Protein AF-A0A1W9LPD5-F1 (afdb_monomer)

Foldseek 3Di:
DPPFDDKDKFWWKKKKKKAWPPVVVVCVVDDVVVVVVVLVVLVVVLCVLQVVLQKAWQDADPRMTMIMHCPPPGDLCGLVSVVSSLLVSLVVLVVCCVVDPDRIWMFMFMEIGMWIWGWDDDPDTGIHIDDPRNVRRVQQRVPGDTSWHKYFPRSCVSCVVPFDWDWPAWDQGVPPGTTTMIITDDPPPPDDDDPVVVVVVVCVVVVVVVVVVVVVVVVVVVVD

Structure (mmCIF, N/CA/C/O backbone):
data_AF-A0A1W9LPD5-F1
#
_entry.id   AF-A0A1W9LPD5-F1
#
loop_
_atom_site.group_PDB
_atom_site.id
_atom_site.type_symbol
_atom_site.label_atom_id
_atom_site.label_alt_id
_atom_site.label_comp_id
_atom_site.label_asym_id
_atom_site.label_entity_id
_atom_site.label_seq_id
_atom_site.pdbx_PDB_ins_code
_atom_site.Cartn_x
_atom_site.Cartn_y
_atom_site.Cartn_z
_atom_site.occupancy
_atom_site.B_iso_or_equiv
_atom_site.auth_seq_id
_atom_site.auth_comp_id
_atom_site.auth_asym_id
_atom_site.auth_atom_id
_atom_site.pdbx_PDB_model_num
ATOM 1 N N . GLU A 1 1 ? 26.681 -13.787 22.468 1.00 40.25 1 GLU A N 1
ATOM 2 C CA . GLU A 1 1 ? 25.280 -13.335 22.579 1.00 40.25 1 GLU A CA 1
ATOM 3 C C . GLU A 1 1 ? 24.497 -13.962 21.437 1.00 40.25 1 GLU A C 1
ATOM 5 O O . GLU A 1 1 ? 24.872 -13.796 20.283 1.00 40.25 1 GLU A O 1
ATOM 10 N N . ASN A 1 2 ? 23.526 -14.819 21.748 1.00 44.94 2 ASN A N 1
ATOM 11 C CA . ASN A 1 2 ? 22.793 -15.579 20.736 1.00 44.94 2 ASN A CA 1
ATOM 12 C C . ASN A 1 2 ? 21.715 -14.672 20.133 1.00 44.94 2 ASN A C 1
ATOM 14 O O . ASN A 1 2 ? 20.699 -14.440 20.778 1.00 44.94 2 ASN A O 1
ATOM 18 N N . GLY A 1 3 ? 21.953 -14.157 18.923 1.00 48.53 3 GLY A N 1
ATOM 19 C CA . GLY A 1 3 ? 21.055 -13.271 18.172 1.00 48.53 3 GLY A CA 1
ATOM 20 C C . GLY A 1 3 ? 19.752 -13.939 17.722 1.00 48.53 3 GLY A C 1
ATOM 21 O O . GLY A 1 3 ? 19.510 -14.094 16.529 1.00 48.53 3 GLY A O 1
ATOM 22 N N . LYS A 1 4 ? 18.919 -14.359 18.675 1.00 53.72 4 LYS A N 1
ATOM 23 C CA . LYS A 1 4 ? 17.526 -14.735 18.441 1.00 53.72 4 LYS A CA 1
ATOM 24 C C . LYS A 1 4 ? 16.658 -13.536 18.804 1.00 53.72 4 LYS A C 1
ATOM 26 O O . LYS A 1 4 ? 16.418 -13.295 19.981 1.00 53.72 4 LYS A O 1
ATOM 31 N N . ALA A 1 5 ? 16.218 -12.785 17.801 1.00 67.12 5 ALA A N 1
ATOM 32 C CA . ALA A 1 5 ? 15.069 -11.908 17.978 1.00 67.12 5 ALA A CA 1
ATOM 33 C C . ALA A 1 5 ? 13.824 -12.804 18.026 1.00 67.12 5 ALA A C 1
ATOM 35 O O . ALA A 1 5 ? 13.576 -13.556 17.078 1.00 67.12 5 ALA A O 1
ATOM 36 N N . GLU A 1 6 ? 13.101 -12.802 19.145 1.00 79.12 6 GLU A N 1
ATOM 37 C CA . GLU A 1 6 ? 11.829 -13.520 19.227 1.00 79.12 6 GLU A CA 1
ATOM 38 C C . GLU A 1 6 ? 10.765 -12.801 18.384 1.00 79.12 6 GLU A C 1
ATOM 40 O O . GLU A 1 6 ? 10.804 -11.574 18.280 1.00 79.12 6 GLU A O 1
ATOM 45 N N . PRO A 1 7 ? 9.833 -13.535 17.751 1.00 87.06 7 PRO A N 1
ATOM 46 C CA . PRO A 1 7 ? 8.718 -12.912 17.053 1.00 87.06 7 PRO A CA 1
ATOM 47 C C . PRO A 1 7 ? 7.849 -12.097 18.017 1.00 87.06 7 PRO A C 1
ATOM 49 O O . PRO A 1 7 ? 7.480 -12.586 19.084 1.00 87.06 7 PRO A O 1
ATOM 52 N N . GLU A 1 8 ? 7.471 -10.890 17.611 1.00 93.00 8 GLU A N 1
ATOM 53 C CA . GLU A 1 8 ? 6.629 -9.978 18.384 1.00 93.00 8 GLU A CA 1
ATOM 54 C C . GLU A 1 8 ? 5.266 -9.800 17.701 1.00 93.00 8 GLU A C 1
ATOM 56 O O . GLU A 1 8 ? 5.173 -9.749 16.473 1.00 93.00 8 GLU A O 1
ATOM 61 N N . SER A 1 9 ? 4.192 -9.744 18.492 1.00 94.44 9 SER A N 1
ATOM 62 C CA . SER A 1 9 ? 2.821 -9.564 17.999 1.00 94.44 9 SER A CA 1
ATOM 63 C C . SER A 1 9 ? 2.384 -8.112 18.155 1.00 94.44 9 SER A C 1
ATOM 65 O O . SER A 1 9 ? 2.469 -7.558 19.247 1.00 94.44 9 SER A O 1
ATOM 67 N N . TYR A 1 10 ? 1.836 -7.534 17.088 1.00 96.44 10 TYR A N 1
ATOM 68 C CA . TYR A 1 10 ? 1.326 -6.166 17.055 1.00 96.44 10 TYR A CA 1
ATOM 69 C C . TYR A 1 10 ? -0.153 -6.190 16.663 1.00 96.44 10 TYR A C 1
ATOM 71 O O . TYR A 1 10 ? -0.502 -6.615 15.562 1.00 96.44 10 TYR A O 1
ATOM 79 N N . GLU A 1 11 ? -1.039 -5.754 17.561 1.00 95.12 11 GLU A N 1
ATOM 80 C CA . GLU A 1 11 ? -2.497 -5.879 17.377 1.00 95.12 11 GLU A CA 1
ATOM 81 C C . GLU A 1 11 ? -3.086 -4.855 16.398 1.00 95.12 11 GLU A C 1
ATOM 83 O O . GLU A 1 11 ? -3.987 -5.180 15.623 1.00 95.12 11 GLU A O 1
ATOM 88 N N . ASN A 1 12 ? -2.567 -3.627 16.414 1.00 96.44 12 ASN A N 1
ATOM 89 C CA . ASN A 1 12 ? -3.131 -2.485 15.695 1.00 96.44 12 ASN A CA 1
ATOM 90 C C . ASN A 1 12 ? -2.156 -1.992 14.626 1.00 96.44 12 ASN A C 1
ATOM 92 O O . ASN A 1 12 ? -1.469 -0.987 14.805 1.00 96.44 12 ASN A O 1
ATOM 96 N N . VAL A 1 13 ? -2.090 -2.730 13.518 1.00 98.31 13 VAL A N 1
ATOM 97 C CA . VAL A 1 13 ? -1.239 -2.397 12.373 1.00 98.31 13 VAL A CA 1
ATOM 98 C C . VAL A 1 13 ? -2.098 -2.191 11.138 1.00 98.31 13 VAL A C 1
ATOM 100 O O . VAL A 1 13 ? -3.095 -2.881 10.921 1.00 98.31 13 VAL A O 1
ATOM 103 N N . THR A 1 14 ? -1.726 -1.223 10.304 1.00 98.75 14 THR A N 1
ATOM 104 C CA . THR A 1 14 ? -2.260 -1.109 8.941 1.00 98.75 14 THR A CA 1
ATOM 105 C C . THR A 1 14 ? -1.193 -1.454 7.933 1.00 98.75 14 THR A C 1
ATOM 107 O O . THR A 1 14 ? -0.077 -0.951 7.997 1.00 98.75 14 THR A O 1
ATOM 110 N N . VAL A 1 15 ? -1.565 -2.330 7.010 1.00 98.56 15 VAL A N 1
ATOM 111 C CA . VAL A 1 15 ? -0.698 -2.891 5.987 1.00 98.56 15 VAL A CA 1
ATOM 112 C C . VAL A 1 15 ? -1.122 -2.325 4.645 1.00 98.56 15 VAL A C 1
ATOM 114 O O . VAL A 1 15 ? -2.287 -2.436 4.258 1.00 98.56 15 VAL A O 1
ATOM 117 N N . PHE A 1 16 ? -0.159 -1.755 3.935 1.00 98.31 16 PHE A N 1
ATOM 118 C CA . PHE A 1 16 ? -0.278 -1.304 2.559 1.00 98.31 16 PHE A CA 1
ATOM 119 C C . PHE A 1 16 ? 0.450 -2.286 1.652 1.00 98.31 16 PHE A C 1
ATOM 121 O O . PHE A 1 16 ? 1.613 -2.624 1.874 1.00 98.31 16 PHE A O 1
ATOM 128 N N . PHE A 1 17 ? -0.240 -2.720 0.607 1.00 97.19 17 PHE A N 1
ATOM 129 C CA . PHE A 1 17 ? 0.317 -3.555 -0.440 1.00 97.19 17 PHE A CA 1
ATOM 130 C C . PHE A 1 17 ? 0.045 -2.890 -1.785 1.00 97.19 17 PHE A C 1
ATOM 132 O O . PHE A 1 17 ? -1.082 -2.469 -2.056 1.00 97.19 17 PHE A O 1
ATOM 139 N N . SER A 1 18 ? 1.059 -2.807 -2.637 1.00 96.38 18 SER A N 1
ATOM 140 C CA . SER A 1 18 ? 0.883 -2.339 -4.009 1.00 96.38 18 SER A CA 1
ATOM 141 C C . SER A 1 18 ? 1.647 -3.191 -5.004 1.00 96.38 18 SER A C 1
ATOM 143 O O . SER A 1 18 ? 2.599 -3.868 -4.624 1.00 96.38 18 SER A O 1
ATOM 145 N N . ASP A 1 19 ? 1.197 -3.145 -6.253 1.00 94.88 19 ASP A N 1
ATOM 146 C CA . ASP A 1 19 ? 1.751 -3.870 -7.395 1.00 94.88 19 ASP A CA 1
ATOM 147 C C . ASP A 1 19 ? 1.679 -2.989 -8.647 1.00 94.88 19 ASP A C 1
ATOM 149 O O . ASP A 1 19 ? 0.721 -2.215 -8.816 1.00 94.88 19 ASP A O 1
ATOM 153 N N . ILE A 1 20 ? 2.676 -3.108 -9.528 1.00 93.94 20 ILE A N 1
ATOM 154 C CA . ILE A 1 20 ? 2.722 -2.348 -10.775 1.00 93.94 20 ILE A CA 1
ATOM 155 C C . ILE A 1 20 ? 1.877 -3.059 -11.834 1.00 93.94 20 ILE A C 1
ATOM 157 O O . ILE A 1 20 ? 2.067 -4.218 -12.200 1.00 93.94 20 ILE A O 1
ATOM 161 N N . VAL A 1 21 ? 0.939 -2.320 -12.418 1.00 92.38 21 VAL A N 1
ATOM 162 C CA . VAL A 1 21 ? 0.057 -2.856 -13.453 1.00 92.38 21 VAL A CA 1
ATOM 163 C C . VAL A 1 21 ? 0.866 -3.221 -14.697 1.00 92.38 21 VAL A C 1
ATOM 165 O O . VAL A 1 21 ? 1.599 -2.408 -15.249 1.00 92.38 21 VAL A O 1
ATOM 168 N N . SER A 1 22 ? 0.664 -4.443 -15.195 1.00 87.31 22 SER A N 1
ATOM 169 C CA . SER A 1 22 ? 1.306 -4.949 -16.417 1.00 87.31 22 SER A CA 1
ATOM 170 C C . SER A 1 22 ? 2.841 -4.934 -16.379 1.00 87.31 22 SER A C 1
ATOM 172 O O . SER A 1 22 ? 3.473 -4.862 -17.438 1.00 87.31 22 SER A O 1
ATOM 174 N N . PHE A 1 23 ? 3.450 -5.060 -15.195 1.00 87.62 23 PHE A N 1
ATOM 175 C CA . PHE A 1 23 ? 4.904 -5.036 -15.041 1.00 87.62 23 PHE A CA 1
ATOM 176 C C . PHE A 1 23 ? 5.628 -6.027 -15.956 1.00 87.62 23 PHE A C 1
ATOM 178 O O . PHE A 1 23 ? 6.568 -5.636 -16.638 1.00 87.62 23 PHE A O 1
ATOM 185 N N . THR A 1 24 ? 5.144 -7.270 -16.080 1.00 85.44 24 THR A N 1
ATOM 186 C CA . THR A 1 24 ? 5.739 -8.285 -16.975 1.00 85.44 24 THR A CA 1
ATOM 187 C C . THR A 1 24 ? 5.829 -7.823 -18.430 1.00 85.44 24 THR A C 1
ATOM 189 O O . THR A 1 24 ? 6.789 -8.133 -19.133 1.00 85.44 24 THR A O 1
ATOM 192 N N . LYS A 1 25 ? 4.828 -7.076 -18.909 1.00 86.19 25 LYS A N 1
ATOM 193 C CA . LYS A 1 25 ? 4.855 -6.519 -20.263 1.00 86.19 25 LYS A CA 1
ATOM 194 C C . LYS A 1 25 ? 5.912 -5.420 -20.352 1.00 86.19 25 LYS A C 1
ATOM 196 O O . LYS A 1 25 ? 6.766 -5.460 -21.230 1.00 86.19 25 LYS A O 1
ATOM 201 N N . MET A 1 26 ? 5.901 -4.489 -19.400 1.00 85.88 26 MET A N 1
ATOM 202 C CA . MET A 1 26 ? 6.864 -3.387 -19.359 1.00 85.88 26 MET A CA 1
ATOM 203 C C . MET A 1 26 ? 8.310 -3.869 -19.222 1.00 85.88 26 MET A C 1
ATOM 205 O O . MET A 1 26 ? 9.200 -3.311 -19.857 1.00 85.88 26 MET A O 1
ATOM 209 N N . SER A 1 27 ? 8.551 -4.928 -18.448 1.00 86.38 27 SER A N 1
ATOM 210 C CA . SER A 1 27 ? 9.882 -5.503 -18.266 1.00 86.38 27 SER A CA 1
ATOM 211 C C . SER A 1 27 ? 10.430 -6.170 -19.526 1.00 86.38 27 SER A C 1
ATOM 213 O O . SER A 1 27 ? 11.644 -6.268 -19.670 1.00 86.38 27 SER A O 1
ATOM 215 N N . ASN A 1 28 ? 9.554 -6.623 -20.429 1.00 88.38 28 ASN A N 1
ATOM 216 C CA . ASN A 1 28 ? 9.952 -7.171 -21.727 1.00 88.38 28 ASN A CA 1
ATOM 217 C C . ASN A 1 28 ? 10.226 -6.066 -22.758 1.00 88.38 28 ASN A C 1
ATOM 219 O O . ASN A 1 28 ? 11.097 -6.229 -23.612 1.00 88.38 28 ASN A O 1
ATOM 223 N N . ASP A 1 29 ? 9.493 -4.952 -22.676 1.00 88.88 29 ASP A N 1
ATOM 224 C CA . ASP A 1 29 ? 9.592 -3.843 -23.631 1.00 88.88 29 ASP A CA 1
ATOM 225 C C . ASP A 1 29 ? 10.753 -2.880 -23.307 1.00 88.88 29 ASP A C 1
ATOM 227 O O . ASP A 1 29 ? 11.313 -2.240 -24.203 1.00 88.88 29 ASP A O 1
ATOM 231 N N . LEU A 1 30 ? 11.123 -2.751 -22.028 1.00 89.31 30 LEU A N 1
ATOM 232 C CA . LEU A 1 30 ? 12.173 -1.844 -21.564 1.00 89.31 30 LEU A CA 1
ATOM 233 C C . LEU A 1 30 ? 13.544 -2.524 -21.503 1.00 89.31 30 LEU A C 1
ATOM 235 O O . LEU A 1 30 ? 13.689 -3.665 -21.076 1.00 89.31 30 LEU A O 1
ATOM 239 N N . GLU A 1 31 ? 14.596 -1.774 -21.849 1.00 93.06 31 GLU A N 1
ATOM 240 C CA . GLU A 1 31 ? 15.968 -2.225 -21.609 1.00 93.06 31 GLU A CA 1
ATOM 241 C C . GLU A 1 31 ? 16.179 -2.434 -20.094 1.00 93.06 31 GLU A C 1
ATOM 243 O O . GLU A 1 31 ? 15.846 -1.528 -19.322 1.00 93.06 31 GLU A O 1
ATOM 248 N N . PRO A 1 32 ? 16.774 -3.557 -19.637 1.00 92.00 32 PRO A N 1
ATOM 249 C CA . PRO A 1 32 ? 16.884 -3.874 -18.208 1.00 92.00 32 PRO A CA 1
ATOM 250 C C . PRO A 1 32 ? 17.501 -2.756 -17.360 1.00 92.00 32 PRO A C 1
ATOM 252 O O . PRO A 1 32 ? 17.056 -2.488 -16.247 1.00 92.00 32 PRO A O 1
ATOM 255 N N . LYS A 1 33 ? 18.493 -2.040 -17.906 1.00 92.56 33 LYS A N 1
ATOM 256 C CA . LYS A 1 33 ? 19.124 -0.898 -17.232 1.00 92.56 33 LYS A CA 1
ATOM 257 C C . LYS A 1 33 ? 18.155 0.272 -17.023 1.00 92.56 33 LYS A C 1
ATOM 259 O O . LYS A 1 33 ? 18.230 0.946 -15.999 1.00 92.56 33 LYS A O 1
ATOM 264 N N . ILE A 1 34 ? 17.264 0.518 -17.984 1.00 91.31 34 ILE A N 1
ATOM 265 C CA . ILE A 1 34 ? 16.228 1.552 -17.879 1.00 91.31 34 ILE A CA 1
ATOM 266 C C . ILE A 1 34 ? 15.188 1.116 -16.849 1.00 91.31 34 ILE A C 1
ATOM 268 O O . ILE A 1 34 ? 14.880 1.897 -15.958 1.00 91.31 34 ILE A O 1
ATOM 272 N N . LEU A 1 35 ? 14.721 -0.135 -16.915 1.00 90.94 35 LEU A N 1
ATOM 273 C CA . LEU A 1 35 ? 13.748 -0.685 -15.967 1.00 90.94 35 LEU A CA 1
ATOM 274 C C . LEU A 1 35 ? 14.216 -0.550 -14.512 1.00 90.94 35 LEU A C 1
ATOM 276 O O . LEU A 1 35 ? 13.487 -0.028 -13.675 1.00 90.94 35 LEU A O 1
ATOM 280 N N . ILE A 1 36 ? 15.449 -0.976 -14.220 1.00 90.81 36 ILE A N 1
ATOM 281 C CA . ILE A 1 36 ? 1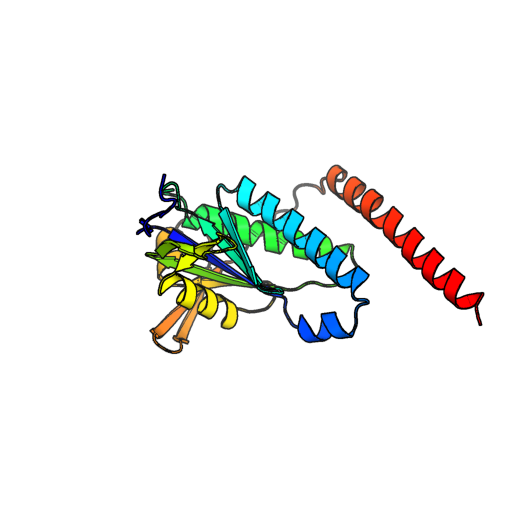6.018 -0.902 -12.867 1.00 90.81 36 ILE A CA 1
ATOM 282 C C . ILE A 1 36 ? 16.110 0.551 -12.391 1.00 90.81 36 ILE A C 1
ATOM 284 O O . ILE A 1 36 ? 15.804 0.837 -11.237 1.00 90.81 36 ILE A O 1
ATOM 288 N N . ARG A 1 37 ? 16.500 1.481 -13.273 1.00 91.44 37 ARG A N 1
ATOM 289 C CA . ARG A 1 37 ? 16.570 2.907 -12.932 1.00 91.44 37 ARG A CA 1
ATOM 290 C C . ARG A 1 37 ? 15.190 3.481 -12.606 1.00 91.44 37 ARG A C 1
ATOM 292 O O . ARG A 1 37 ? 15.069 4.192 -11.617 1.00 91.44 37 ARG A O 1
ATOM 299 N N . GLU A 1 38 ? 14.177 3.159 -13.409 1.00 92.12 38 GLU A N 1
ATOM 300 C CA . GLU A 1 38 ? 12.796 3.604 -13.185 1.00 92.12 38 GLU A CA 1
ATOM 301 C C . GLU A 1 38 ? 12.245 3.072 -11.857 1.00 92.12 38 GLU A C 1
ATOM 303 O O . GLU A 1 38 ? 11.707 3.842 -11.068 1.00 92.12 38 GLU A O 1
ATOM 308 N N . LEU A 1 39 ? 12.433 1.778 -11.576 1.00 91.56 39 LEU A N 1
ATOM 309 C CA . LEU A 1 39 ? 12.019 1.179 -10.304 1.00 91.56 39 LEU A CA 1
ATOM 310 C C . LEU A 1 39 ? 12.723 1.833 -9.115 1.00 91.56 39 LEU A C 1
ATOM 312 O O . LEU A 1 39 ? 12.085 2.130 -8.109 1.00 91.56 39 LEU A O 1
ATOM 316 N N . ASN A 1 40 ? 14.027 2.090 -9.237 1.00 91.62 40 ASN A N 1
ATOM 317 C CA . ASN A 1 40 ? 14.786 2.743 -8.180 1.00 91.62 40 ASN A CA 1
ATOM 318 C C . ASN A 1 40 ? 14.276 4.165 -7.911 1.00 91.62 40 ASN A C 1
ATOM 320 O O . ASN A 1 40 ? 14.144 4.550 -6.755 1.00 91.62 40 ASN A O 1
ATOM 324 N N . GLU A 1 41 ? 13.959 4.934 -8.954 1.00 92.69 41 GLU A N 1
ATOM 325 C CA . GLU A 1 41 ? 13.376 6.276 -8.823 1.00 92.69 41 GLU A CA 1
ATOM 326 C C . GLU A 1 41 ? 12.010 6.233 -8.124 1.00 92.69 41 GLU A C 1
ATOM 328 O O . GLU A 1 41 ? 11.797 6.957 -7.150 1.00 92.69 41 GLU A O 1
ATOM 333 N N . LEU A 1 42 ? 11.115 5.343 -8.573 1.00 94.12 42 LEU A N 1
ATOM 334 C CA . LEU A 1 42 ? 9.790 5.174 -7.975 1.00 94.12 42 LEU A CA 1
ATOM 335 C C . LEU A 1 42 ? 9.886 4.801 -6.495 1.00 94.12 42 LEU A C 1
ATOM 337 O O . LEU A 1 42 ? 9.310 5.482 -5.650 1.00 94.12 42 LEU A O 1
ATOM 341 N N . PHE A 1 43 ? 10.636 3.746 -6.173 1.00 94.62 43 PHE A N 1
ATOM 342 C CA . PHE A 1 43 ? 10.737 3.257 -4.802 1.00 94.62 43 PHE A CA 1
ATOM 343 C C . PHE A 1 43 ? 11.492 4.222 -3.894 1.00 94.62 43 PHE A C 1
ATOM 345 O O . PHE A 1 43 ? 11.110 4.349 -2.739 1.00 94.62 43 PHE A O 1
ATOM 352 N N . THR A 1 44 ? 12.462 4.985 -4.410 1.00 95.44 44 THR A N 1
ATOM 353 C CA . THR A 1 44 ? 13.075 6.082 -3.640 1.00 95.44 44 THR A CA 1
ATOM 354 C C . THR A 1 44 ? 12.023 7.119 -3.249 1.00 95.44 44 THR A C 1
ATOM 356 O O . THR A 1 44 ? 11.980 7.552 -2.099 1.00 95.44 44 THR A O 1
ATOM 359 N N . LYS A 1 45 ? 11.138 7.509 -4.178 1.00 97.00 45 LYS A N 1
ATOM 360 C CA . LYS A 1 45 ? 10.081 8.475 -3.857 1.00 97.00 45 LYS A CA 1
ATOM 361 C C . LYS A 1 45 ? 9.029 7.889 -2.917 1.00 97.00 45 LYS A C 1
ATOM 363 O O . LYS A 1 45 ? 8.526 8.609 -2.059 1.00 97.00 45 LYS A O 1
ATOM 368 N N . PHE A 1 46 ? 8.706 6.604 -3.049 1.00 97.38 46 PHE A N 1
ATOM 369 C CA . PHE A 1 46 ? 7.780 5.938 -2.132 1.00 97.38 46 PHE A CA 1
ATOM 370 C C . PHE A 1 46 ? 8.364 5.870 -0.726 1.00 97.38 46 PHE A C 1
ATOM 372 O O . PHE A 1 46 ? 7.677 6.270 0.204 1.00 97.38 46 PHE A O 1
ATOM 379 N N . ASP A 1 47 ? 9.634 5.482 -0.577 1.00 96.94 47 ASP A N 1
ATOM 380 C CA . ASP A 1 47 ? 10.327 5.449 0.715 1.00 96.94 47 ASP A CA 1
ATOM 381 C C . ASP A 1 47 ? 10.236 6.808 1.427 1.00 96.94 47 ASP A C 1
ATOM 383 O O . ASP A 1 47 ? 9.842 6.863 2.589 1.00 96.94 47 ASP A O 1
ATOM 387 N N . GLN A 1 48 ? 10.480 7.910 0.705 1.00 98.00 48 GLN A N 1
ATOM 388 C CA . GLN A 1 48 ? 10.341 9.271 1.244 1.00 98.00 48 GLN A CA 1
ATOM 389 C C . GLN A 1 48 ? 8.915 9.581 1.727 1.00 98.00 48 GLN A C 1
ATOM 391 O O . GLN A 1 48 ? 8.737 10.202 2.773 1.00 98.00 48 GLN A O 1
ATOM 396 N N . ILE A 1 49 ? 7.890 9.177 0.967 1.00 98.38 49 ILE A N 1
ATOM 397 C CA . ILE A 1 49 ? 6.480 9.399 1.327 1.00 98.38 49 ILE A CA 1
ATOM 398 C C . ILE A 1 49 ? 6.091 8.567 2.557 1.00 98.38 49 ILE A C 1
ATOM 400 O O . ILE A 1 49 ? 5.411 9.078 3.448 1.00 98.38 49 ILE A O 1
ATOM 404 N N . ILE A 1 50 ? 6.522 7.303 2.600 1.00 97.50 50 ILE A N 1
ATOM 405 C CA . ILE A 1 50 ? 6.272 6.369 3.703 1.00 97.50 50 ILE A CA 1
ATOM 406 C C . ILE A 1 50 ? 6.900 6.901 4.995 1.00 97.50 50 ILE A C 1
ATOM 408 O O . ILE A 1 50 ? 6.208 7.024 6.005 1.00 97.50 50 ILE A O 1
ATOM 412 N N . GLU A 1 51 ? 8.173 7.294 4.947 1.00 96.69 51 GLU A N 1
ATOM 413 C CA . GLU A 1 51 ? 8.896 7.824 6.106 1.00 96.69 51 GLU A CA 1
ATOM 414 C C . GLU A 1 51 ? 8.285 9.142 6.605 1.00 96.69 51 GLU A C 1
ATOM 416 O O . GLU A 1 51 ? 8.024 9.295 7.800 1.00 96.69 51 GLU A O 1
ATOM 421 N N . LYS A 1 52 ? 7.954 10.064 5.687 1.00 97.75 52 LYS A N 1
ATOM 422 C CA . LYS A 1 52 ? 7.273 11.332 6.003 1.00 97.75 52 LYS A CA 1
ATOM 423 C C . LYS A 1 52 ? 5.966 11.122 6.772 1.00 97.75 52 LYS A C 1
ATOM 425 O O . LYS A 1 52 ? 5.622 11.938 7.621 1.00 97.75 52 LYS A O 1
ATOM 430 N N . ASN A 1 53 ? 5.239 10.048 6.475 1.00 97.31 53 ASN A N 1
ATOM 431 C CA . ASN A 1 53 ? 3.968 9.711 7.114 1.00 97.31 53 ASN A CA 1
ATOM 432 C C . ASN A 1 53 ? 4.134 8.74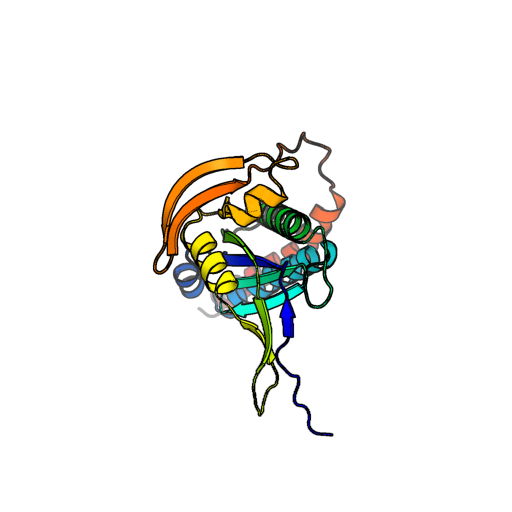4 8.300 1.00 97.31 53 ASN A C 1
ATOM 434 O O . ASN A 1 53 ? 3.167 8.100 8.697 1.00 97.31 53 ASN A O 1
ATOM 438 N N . HIS A 1 54 ? 5.334 8.614 8.878 1.00 96.69 54 HIS A N 1
ATOM 439 C CA . HIS A 1 54 ? 5.598 7.743 10.034 1.00 96.69 54 HIS A CA 1
ATOM 440 C C . HIS A 1 54 ? 5.210 6.272 9.794 1.00 96.69 54 HIS A C 1
ATOM 442 O O . HIS A 1 54 ? 4.720 5.582 10.693 1.00 96.69 54 HIS A O 1
ATOM 448 N N . CYS A 1 55 ? 5.368 5.812 8.555 1.00 97.19 55 CYS A N 1
ATOM 449 C CA . CYS A 1 55 ? 5.188 4.424 8.155 1.00 97.19 55 CYS A CA 1
ATOM 450 C C . CYS A 1 55 ? 6.563 3.781 7.922 1.00 97.19 55 CYS A C 1
ATOM 452 O O . CYS A 1 55 ? 7.564 4.470 7.734 1.00 97.19 55 CYS A O 1
ATOM 454 N N . GLU A 1 56 ? 6.607 2.455 7.883 1.00 95.25 56 GLU A N 1
ATOM 455 C CA . GLU A 1 56 ? 7.830 1.693 7.654 1.00 95.25 56 GLU A CA 1
ATOM 456 C C . GLU A 1 56 ? 7.694 0.817 6.409 1.00 95.25 56 GLU A C 1
ATOM 458 O O . GLU A 1 56 ? 6.736 0.051 6.254 1.00 95.25 56 GLU A O 1
ATOM 463 N N . ARG A 1 57 ? 8.677 0.894 5.508 1.00 95.38 57 ARG A N 1
ATOM 464 C CA . ARG A 1 57 ? 8.798 -0.078 4.420 1.00 95.38 57 ARG A CA 1
ATOM 465 C C . ARG A 1 57 ? 9.358 -1.384 4.972 1.00 95.38 57 ARG A C 1
ATOM 467 O O . ARG A 1 57 ? 10.494 -1.414 5.428 1.00 95.38 57 ARG A O 1
ATOM 474 N N . ILE A 1 58 ? 8.631 -2.480 4.762 1.00 94.62 58 ILE A N 1
ATOM 475 C CA . ILE A 1 58 ? 9.124 -3.822 5.091 1.00 94.62 58 ILE A CA 1
ATOM 476 C C . ILE A 1 58 ? 10.022 -4.353 3.976 1.00 94.62 58 ILE A C 1
ATOM 478 O O . ILE A 1 58 ? 11.181 -4.696 4.199 1.00 94.62 58 ILE A O 1
ATOM 482 N N . LYS A 1 59 ? 9.483 -4.464 2.758 1.00 92.50 59 LYS A N 1
ATOM 483 C CA . LYS A 1 59 ? 10.201 -5.068 1.630 1.00 92.50 59 LYS A CA 1
ATOM 484 C C . LYS A 1 59 ? 9.573 -4.721 0.293 1.00 92.50 59 LYS A C 1
ATOM 486 O O . LYS A 1 59 ? 8.402 -4.354 0.202 1.00 92.50 59 LYS A O 1
ATOM 491 N N . THR A 1 60 ? 10.359 -4.935 -0.750 1.00 88.75 60 THR A N 1
ATOM 492 C CA . THR A 1 60 ? 9.878 -5.058 -2.124 1.00 88.75 60 THR A CA 1
ATOM 493 C C . THR A 1 60 ? 9.876 -6.530 -2.532 1.00 88.75 60 THR A C 1
ATOM 495 O O . THR A 1 60 ? 10.717 -7.317 -2.087 1.00 88.75 60 THR A O 1
ATOM 498 N N . ILE A 1 61 ? 8.907 -6.930 -3.355 1.00 81.56 61 ILE A N 1
ATOM 499 C CA . ILE A 1 61 ? 8.818 -8.287 -3.911 1.00 81.56 61 ILE A CA 1
ATOM 500 C C . ILE A 1 61 ? 8.664 -8.144 -5.422 1.00 81.56 61 ILE A C 1
ATOM 502 O O . ILE A 1 61 ? 7.555 -8.051 -5.934 1.00 81.56 61 ILE A O 1
ATOM 506 N N . GLY A 1 62 ? 9.792 -8.089 -6.132 1.00 84.50 62 GLY A N 1
ATOM 507 C CA . GLY A 1 62 ? 9.783 -7.720 -7.546 1.00 84.50 62 GLY A CA 1
ATOM 508 C C . GLY A 1 62 ? 9.314 -6.275 -7.709 1.00 84.50 62 GLY A C 1
ATOM 509 O O . GLY A 1 62 ? 9.991 -5.354 -7.257 1.00 84.50 62 GLY A O 1
ATOM 510 N N . ASP A 1 63 ? 8.160 -6.100 -8.338 1.00 83.81 63 ASP A N 1
ATOM 511 C CA . ASP A 1 63 ? 7.472 -4.829 -8.554 1.00 83.81 63 ASP A CA 1
ATOM 512 C C . ASP A 1 63 ? 6.443 -4.482 -7.471 1.00 83.81 63 ASP A C 1
ATOM 514 O O . ASP A 1 63 ? 5.929 -3.364 -7.448 1.00 83.81 63 ASP A O 1
ATOM 518 N N . ALA A 1 64 ? 6.189 -5.400 -6.536 1.00 91.50 64 ALA A N 1
ATOM 519 C CA . ALA A 1 64 ? 5.331 -5.128 -5.399 1.00 91.50 64 ALA A CA 1
ATOM 520 C C . ALA A 1 64 ? 6.062 -4.368 -4.284 1.00 91.50 64 ALA A C 1
ATOM 522 O O . ALA A 1 64 ? 7.239 -4.619 -3.994 1.00 91.50 64 ALA A O 1
ATOM 523 N N . TYR A 1 65 ? 5.328 -3.491 -3.601 1.00 95.44 65 TYR A N 1
ATOM 524 C CA . TYR A 1 65 ? 5.822 -2.672 -2.493 1.00 95.44 65 TYR A CA 1
ATOM 525 C C . TYR A 1 65 ? 4.943 -2.868 -1.251 1.00 95.44 65 TYR A C 1
ATOM 527 O O . TYR A 1 65 ? 3.725 -2.667 -1.312 1.00 95.44 65 TYR A O 1
ATOM 535 N N . LEU A 1 66 ? 5.568 -3.273 -0.138 1.00 96.88 66 LEU A N 1
ATOM 536 C CA . LEU A 1 66 ? 4.922 -3.566 1.144 1.00 96.88 66 LEU A CA 1
ATOM 537 C C . LEU A 1 66 ? 5.433 -2.621 2.237 1.00 96.88 66 LEU A C 1
ATOM 539 O O . LEU A 1 66 ? 6.625 -2.621 2.567 1.00 96.88 66 LEU A O 1
ATOM 543 N N . CYS A 1 67 ? 4.511 -1.886 2.852 1.00 97.12 67 CYS A N 1
ATOM 544 C CA . CYS A 1 67 ? 4.782 -1.064 4.026 1.00 97.12 67 CYS A CA 1
ATOM 545 C C . CYS A 1 67 ? 3.679 -1.200 5.080 1.00 97.12 67 CYS A C 1
ATOM 547 O O . CYS A 1 67 ? 2.579 -1.698 4.814 1.00 97.12 67 CYS A O 1
ATOM 549 N N . VAL A 1 68 ? 4.007 -0.799 6.303 1.00 98.06 68 VAL A N 1
ATOM 550 C CA . VAL A 1 68 ? 3.144 -0.910 7.478 1.00 98.06 68 VAL A CA 1
ATOM 551 C C . VAL A 1 68 ? 3.207 0.361 8.319 1.00 98.06 68 VAL A C 1
ATOM 553 O O . VAL A 1 68 ? 4.136 1.154 8.203 1.00 98.06 68 VAL A O 1
ATOM 556 N N . CYS A 1 69 ? 2.219 0.558 9.183 1.00 98.31 69 CYS A N 1
ATOM 557 C CA . CYS A 1 69 ? 2.271 1.542 10.262 1.00 98.31 69 CYS A CA 1
ATOM 558 C C . CYS A 1 69 ? 1.611 0.959 11.513 1.00 98.31 69 CYS A C 1
ATOM 560 O O . CYS A 1 69 ? 0.695 0.139 11.398 1.00 98.31 69 CYS A O 1
ATOM 562 N N . GLY A 1 70 ? 2.058 1.398 12.690 1.00 97.06 70 GLY A N 1
ATOM 563 C CA . GLY A 1 70 ? 1.660 0.841 13.987 1.00 97.06 70 GLY A CA 1
ATOM 564 C C . GLY A 1 70 ? 2.611 -0.232 14.523 1.00 97.06 70 GLY A C 1
ATOM 565 O O . GLY A 1 70 ? 2.260 -0.921 15.479 1.00 97.06 70 GLY A O 1
ATOM 566 N N . MET A 1 71 ? 3.779 -0.383 13.894 1.00 94.25 71 MET A N 1
ATOM 567 C CA . MET A 1 71 ? 4.884 -1.221 14.348 1.00 94.25 71 MET A CA 1
ATOM 568 C C . MET A 1 71 ? 6.230 -0.671 13.819 1.00 94.25 71 MET A C 1
ATOM 570 O O . MET A 1 71 ? 6.194 0.012 12.791 1.00 94.25 71 MET A O 1
ATOM 574 N N . PRO A 1 72 ? 7.370 -0.986 14.473 1.00 89.75 72 PRO A N 1
ATOM 575 C CA . PRO A 1 72 ? 7.456 -1.658 15.774 1.00 89.75 72 PRO A CA 1
ATOM 576 C C . PRO A 1 72 ? 6.892 -0.787 16.906 1.00 89.75 72 PRO A C 1
ATOM 578 O O . PRO A 1 72 ? 6.339 -1.312 17.870 1.00 89.75 72 PRO A O 1
ATOM 581 N N . GLU A 1 73 ? 6.896 0.538 16.750 1.00 92.06 73 GLU A N 1
ATOM 582 C CA . GLU A 1 73 ? 6.191 1.443 17.648 1.00 92.06 73 GLU A CA 1
ATOM 583 C C . GLU A 1 73 ? 4.695 1.512 17.319 1.00 92.06 73 GLU A C 1
ATOM 585 O O . GLU A 1 73 ? 4.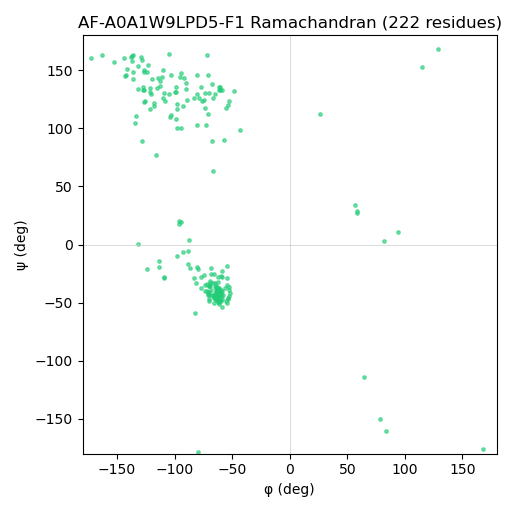275 1.773 16.186 1.00 92.06 73 GLU A O 1
ATOM 590 N N . ALA A 1 74 ? 3.864 1.333 18.346 1.00 94.12 74 ALA A N 1
ATOM 591 C CA . ALA A 1 74 ? 2.427 1.520 18.220 1.00 94.12 74 ALA A CA 1
ATOM 592 C C . ALA A 1 74 ? 2.102 2.963 17.802 1.00 94.12 74 ALA A C 1
ATOM 594 O O . ALA A 1 74 ? 2.611 3.928 18.374 1.00 94.12 74 ALA A O 1
ATOM 595 N N . ASN A 1 75 ? 1.193 3.113 16.840 1.00 96.75 75 ASN A N 1
ATOM 596 C CA . ASN A 1 75 ? 0.769 4.412 16.332 1.00 96.75 75 ASN A CA 1
ATOM 597 C C . ASN A 1 75 ? -0.765 4.463 16.248 1.00 96.75 75 ASN A C 1
ATOM 599 O O . ASN A 1 75 ? -1.335 3.794 15.389 1.00 96.75 75 ASN A O 1
ATOM 603 N N . PRO A 1 76 ? -1.458 5.254 17.087 1.00 96.12 76 PRO A N 1
ATOM 604 C CA . PRO A 1 76 ? -2.921 5.362 17.049 1.00 96.12 76 PRO A CA 1
ATOM 605 C C . PRO A 1 76 ? -3.482 5.850 15.704 1.00 96.12 76 PRO A C 1
ATOM 607 O O . PRO A 1 76 ? -4.632 5.571 15.379 1.00 96.12 76 PRO A O 1
ATOM 610 N N . CYS A 1 77 ? -2.670 6.552 14.911 1.00 97.62 77 CYS A N 1
ATOM 611 C CA . CYS A 1 77 ? -3.023 7.069 13.592 1.00 97.62 77 CYS A CA 1
ATOM 612 C C . CYS A 1 77 ? -2.569 6.141 12.451 1.00 97.62 77 CYS A C 1
ATOM 614 O O . CYS A 1 77 ? -2.514 6.567 11.300 1.00 97.62 77 CYS A O 1
ATOM 616 N N . HIS A 1 78 ? -2.254 4.870 12.731 1.00 98.38 78 HIS A N 1
ATOM 617 C CA . HIS A 1 78 ? -1.665 3.950 11.753 1.00 98.38 78 HIS A CA 1
ATOM 618 C C . HIS A 1 78 ? -2.437 3.846 10.424 1.00 98.38 78 HIS A C 1
ATOM 620 O O . HIS A 1 78 ? -1.835 3.761 9.355 1.00 98.38 78 HIS A O 1
ATOM 626 N N . ALA A 1 79 ? -3.773 3.855 10.468 1.00 98.56 79 ALA A N 1
ATOM 627 C CA . ALA A 1 79 ? -4.605 3.756 9.271 1.00 98.56 79 ALA A CA 1
ATOM 628 C C . ALA A 1 79 ? -4.598 5.063 8.467 1.00 98.56 79 ALA A C 1
ATOM 630 O O . ALA A 1 79 ? -4.505 5.033 7.243 1.00 98.56 79 ALA A O 1
ATOM 631 N N . GLU A 1 80 ? -4.645 6.202 9.158 1.00 98.38 80 GLU A N 1
ATOM 632 C CA . GLU A 1 80 ? -4.594 7.539 8.562 1.00 98.38 80 GLU A CA 1
ATOM 633 C C . GLU A 1 80 ? -3.256 7.782 7.856 1.00 98.38 80 GLU A C 1
ATOM 635 O O . GLU A 1 80 ? -3.226 8.158 6.687 1.00 98.38 80 GLU A O 1
ATOM 640 N N . ASN A 1 81 ? -2.153 7.458 8.527 1.00 98.50 81 ASN A N 1
ATOM 641 C CA . ASN A 1 81 ? -0.796 7.580 8.000 1.00 98.50 81 ASN A CA 1
ATOM 642 C C . ASN A 1 81 ? -0.588 6.770 6.710 1.00 98.50 81 ASN A C 1
ATOM 644 O O . ASN A 1 81 ? -0.035 7.267 5.723 1.00 98.50 81 ASN A O 1
ATOM 648 N N . ILE A 1 82 ? -1.093 5.533 6.682 1.00 98.62 82 ILE A N 1
ATOM 649 C CA . ILE A 1 82 ? -1.039 4.686 5.487 1.00 98.62 82 ILE A CA 1
ATOM 650 C C . ILE A 1 82 ? -1.935 5.233 4.367 1.00 98.62 82 ILE A C 1
ATOM 652 O O . ILE A 1 82 ? -1.538 5.209 3.200 1.00 98.62 82 ILE A O 1
ATOM 656 N N . LEU A 1 83 ? -3.125 5.754 4.682 1.00 98.31 83 LEU A N 1
ATOM 657 C CA . LEU A 1 83 ? -3.996 6.361 3.672 1.00 98.31 83 LEU A CA 1
ATOM 658 C C . LEU A 1 83 ? -3.381 7.630 3.073 1.00 98.31 83 LEU A C 1
ATOM 660 O O . LEU A 1 83 ? -3.400 7.785 1.851 1.00 98.31 83 LEU A O 1
ATOM 664 N N . ASN A 1 84 ? -2.792 8.496 3.899 1.00 97.94 84 ASN A N 1
ATOM 665 C CA . ASN A 1 84 ? -2.076 9.688 3.442 1.00 97.94 84 ASN A CA 1
ATOM 666 C C . ASN A 1 84 ? -0.924 9.307 2.510 1.00 97.94 84 ASN A C 1
ATOM 668 O O . ASN A 1 84 ? -0.835 9.826 1.395 1.00 97.94 84 ASN A O 1
ATOM 672 N N . SER A 1 85 ? -0.130 8.311 2.908 1.00 98.19 85 SER A N 1
ATOM 673 C CA . SER A 1 85 ? 0.934 7.747 2.076 1.00 98.19 85 SER A CA 1
ATOM 674 C C . SER A 1 85 ? 0.418 7.257 0.721 1.00 98.19 85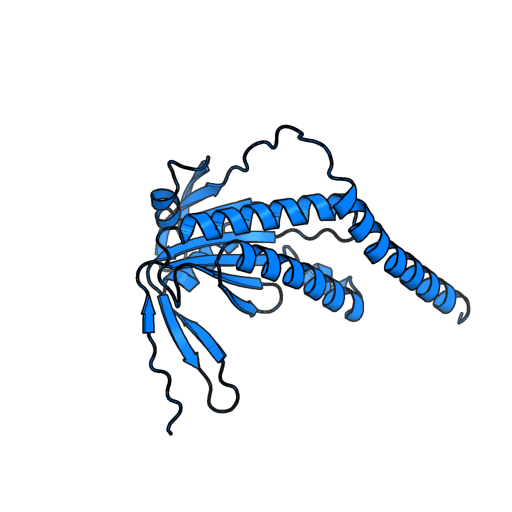 SER A C 1
ATOM 676 O O . SER A 1 85 ? 0.964 7.601 -0.327 1.00 98.19 85 SER A O 1
ATOM 678 N N . ALA A 1 86 ? -0.666 6.477 0.721 1.00 98.19 86 ALA A N 1
ATOM 679 C CA . ALA A 1 86 ? -1.259 5.932 -0.494 1.00 98.19 86 ALA A CA 1
ATOM 680 C C . ALA A 1 86 ? -1.757 7.033 -1.445 1.00 98.19 86 ALA A C 1
ATOM 682 O O . ALA A 1 86 ? -1.545 6.953 -2.657 1.00 98.19 86 ALA A O 1
ATOM 683 N N . ILE A 1 87 ? -2.393 8.074 -0.900 1.00 97.69 87 ILE A N 1
ATOM 684 C CA . ILE A 1 87 ? -2.873 9.230 -1.666 1.00 97.69 87 ILE A CA 1
ATOM 685 C C . ILE A 1 87 ? -1.694 10.005 -2.268 1.00 97.69 87 ILE A C 1
ATOM 687 O O . ILE A 1 87 ? -1.723 10.334 -3.455 1.00 97.69 87 ILE A O 1
ATOM 691 N N . GLU A 1 88 ? -0.645 10.275 -1.487 1.00 97.50 88 GLU A N 1
ATOM 692 C CA . GLU A 1 88 ? 0.565 10.954 -1.967 1.00 97.50 88 GLU A CA 1
ATOM 693 C C . GLU A 1 88 ? 1.262 10.165 -3.086 1.00 97.50 88 GLU A C 1
ATOM 695 O O . GLU A 1 88 ? 1.642 10.749 -4.102 1.00 97.50 88 GLU A O 1
ATOM 700 N N . ILE A 1 89 ? 1.349 8.836 -2.961 1.00 97.12 89 ILE A N 1
ATOM 701 C CA . ILE A 1 89 ? 1.895 7.949 -3.998 1.00 97.12 89 ILE A CA 1
ATOM 702 C C . ILE A 1 89 ? 1.091 8.055 -5.303 1.00 97.12 89 ILE A C 1
ATOM 704 O O . ILE A 1 89 ? 1.674 8.236 -6.376 1.00 97.12 89 ILE A O 1
ATOM 708 N N . ILE A 1 90 ? -0.244 7.995 -5.235 1.00 96.69 90 ILE A N 1
ATOM 709 C CA . ILE A 1 90 ? -1.102 8.137 -6.423 1.00 96.69 90 ILE A CA 1
ATOM 710 C C . ILE A 1 90 ? -0.947 9.524 -7.058 1.00 96.69 90 ILE A C 1
ATOM 712 O O . ILE A 1 90 ? -0.844 9.630 -8.283 1.00 96.69 90 ILE A O 1
ATOM 716 N N . ARG A 1 91 ? -0.881 10.591 -6.252 1.00 95.50 91 ARG A N 1
ATOM 717 C CA . ARG A 1 91 ? -0.652 11.961 -6.741 1.00 95.50 91 ARG A CA 1
ATOM 718 C C . ARG A 1 91 ? 0.700 12.102 -7.433 1.00 95.50 91 ARG A C 1
ATOM 720 O O . ARG A 1 91 ? 0.764 12.675 -8.521 1.00 95.50 91 ARG A O 1
ATOM 727 N N . TYR A 1 92 ? 1.755 11.539 -6.850 1.00 95.81 92 TYR A N 1
ATOM 728 C CA . TYR A 1 92 ? 3.084 11.524 -7.451 1.00 95.81 92 TYR A CA 1
ATOM 729 C C . TYR A 1 92 ? 3.080 10.813 -8.810 1.00 95.81 92 TYR A C 1
ATOM 731 O O . TYR A 1 92 ? 3.547 11.384 -9.797 1.00 95.81 92 TYR A O 1
ATOM 739 N N . LEU A 1 93 ? 2.482 9.621 -8.898 1.00 95.06 93 LEU A N 1
ATOM 740 C CA . LEU A 1 93 ? 2.372 8.884 -10.160 1.00 95.06 93 LEU A CA 1
ATOM 741 C C . LEU A 1 93 ? 1.587 9.671 -11.220 1.00 95.06 93 LEU A C 1
ATOM 743 O O . LEU A 1 93 ? 2.038 9.773 -12.360 1.00 95.06 93 LEU A O 1
ATOM 747 N N . LYS A 1 94 ? 0.474 10.317 -10.842 1.00 93.75 94 LYS A N 1
ATOM 748 C CA . LYS A 1 94 ? -0.286 11.203 -11.744 1.00 93.75 94 LYS A CA 1
ATOM 749 C C . LYS A 1 94 ? 0.539 12.399 -12.232 1.00 93.75 94 LYS A C 1
ATOM 751 O O . LYS A 1 94 ? 0.464 12.732 -13.413 1.00 93.75 94 LYS A O 1
ATOM 756 N N . LYS A 1 95 ? 1.320 13.050 -11.357 1.00 93.38 95 LYS A N 1
ATOM 757 C CA . LYS A 1 95 ? 2.225 14.159 -11.731 1.00 93.38 95 LYS A CA 1
ATOM 758 C C . LYS A 1 95 ? 3.292 13.657 -12.704 1.00 93.38 95 LYS A C 1
ATOM 760 O O . LYS A 1 95 ? 3.476 14.237 -13.771 1.00 93.38 95 LYS A O 1
ATOM 765 N N . ARG A 1 96 ? 3.924 12.524 -12.393 1.00 92.50 96 ARG A N 1
ATOM 766 C CA . ARG A 1 96 ? 4.950 11.889 -13.230 1.00 92.50 96 ARG A CA 1
ATOM 767 C C . ARG A 1 96 ? 4.431 11.517 -14.619 1.00 92.50 96 ARG A C 1
ATOM 769 O O . ARG A 1 96 ? 5.118 11.761 -15.607 1.00 92.50 96 ARG A O 1
ATOM 776 N N . GLN A 1 97 ? 3.211 10.989 -14.702 1.00 90.25 97 GLN A N 1
ATOM 777 C CA . GLN A 1 97 ? 2.541 10.606 -15.949 1.00 90.25 97 GLN A CA 1
ATOM 778 C C . GLN A 1 97 ? 2.376 11.776 -16.933 1.00 90.25 97 GLN A C 1
ATOM 780 O O . GLN A 1 97 ? 2.405 11.565 -18.145 1.00 90.25 97 GLN A O 1
ATOM 785 N N . ARG A 1 98 ? 2.284 13.018 -16.435 1.00 89.12 98 ARG A N 1
ATOM 786 C CA . ARG A 1 98 ? 2.216 14.233 -17.269 1.00 89.12 98 ARG A CA 1
ATOM 787 C C . ARG A 1 98 ? 3.560 14.619 -17.894 1.00 89.12 98 ARG A C 1
ATOM 789 O O . ARG A 1 98 ? 3.570 15.261 -18.938 1.00 89.12 98 ARG A O 1
ATOM 796 N N . CYS A 1 99 ? 4.674 14.233 -17.273 1.00 86.62 99 CYS A N 1
ATOM 797 C CA . CYS A 1 99 ? 6.019 14.682 -17.652 1.00 86.62 99 CYS A CA 1
ATOM 798 C C . CYS A 1 99 ? 6.917 13.561 -18.210 1.00 86.62 99 CYS A C 1
ATOM 800 O O . CYS A 1 99 ? 7.963 13.848 -18.791 1.00 86.62 99 CYS A O 1
ATOM 802 N N . SER A 1 100 ? 6.535 12.291 -18.043 1.00 87.50 100 SER A N 1
ATOM 803 C CA . SER A 1 100 ? 7.306 11.120 -18.475 1.00 87.50 100 SER A CA 1
ATOM 804 C C . SER A 1 100 ? 6.646 10.389 -19.644 1.00 87.50 100 SER A C 1
ATOM 806 O O . SER A 1 100 ? 5.427 10.348 -19.768 1.00 87.50 100 SER A O 1
ATOM 808 N N . ASN A 1 101 ? 7.460 9.749 -20.486 1.00 84.50 101 ASN A N 1
ATOM 809 C CA . ASN A 1 101 ? 6.971 8.851 -21.539 1.00 84.50 101 ASN A CA 1
ATOM 810 C C . ASN A 1 101 ? 6.618 7.454 -21.004 1.00 84.50 101 ASN A C 1
ATOM 812 O O . ASN A 1 101 ? 5.910 6.707 -21.678 1.00 84.50 101 ASN A O 1
ATOM 816 N N . ILE A 1 102 ? 7.139 7.084 -19.829 1.00 88.06 102 ILE A N 1
ATOM 817 C CA . ILE A 1 102 ? 6.878 5.790 -19.197 1.00 88.06 102 ILE A CA 1
ATOM 818 C C . ILE A 1 102 ? 5.773 5.986 -18.167 1.00 88.06 102 ILE A C 1
ATOM 820 O O . ILE A 1 102 ? 5.935 6.722 -17.191 1.00 88.06 102 ILE A O 1
ATOM 824 N N . GLN A 1 103 ? 4.656 5.311 -18.418 1.00 90.06 103 GLN A N 1
ATOM 825 C CA . GLN A 1 103 ? 3.441 5.418 -17.630 1.00 90.06 103 GLN A CA 1
ATOM 826 C C . GLN A 1 103 ? 3.371 4.262 -16.645 1.00 90.06 103 GLN A C 1
ATOM 828 O O . GLN A 1 103 ? 3.164 3.119 -17.043 1.00 90.06 103 GLN A O 1
ATOM 833 N N . TRP A 1 104 ? 3.579 4.573 -15.368 1.00 92.62 104 TRP A N 1
ATOM 834 C CA . TRP A 1 104 ? 3.461 3.607 -14.285 1.00 92.62 104 TRP A CA 1
ATOM 835 C C . TRP A 1 104 ? 2.094 3.745 -13.638 1.00 92.62 104 TRP A C 1
ATOM 837 O O . TRP A 1 104 ? 1.753 4.799 -13.104 1.00 92.62 104 TRP A O 1
ATOM 847 N N . GLU A 1 105 ? 1.336 2.660 -13.661 1.00 95.00 105 GLU A N 1
ATOM 848 C CA . GLU A 1 105 ? 0.087 2.541 -12.926 1.00 95.00 105 GLU A CA 1
ATOM 849 C C . GLU A 1 105 ? 0.270 1.528 -11.804 1.00 95.00 105 GLU A C 1
ATOM 851 O O . GLU A 1 105 ? 0.949 0.514 -11.976 1.00 95.00 105 GLU A O 1
ATOM 856 N N . MET A 1 106 ? -0.372 1.775 -10.666 1.00 95.56 106 MET A N 1
ATOM 857 C CA . MET A 1 106 ? -0.349 0.839 -9.545 1.00 95.56 106 MET A CA 1
ATOM 858 C C . MET A 1 106 ? -1.744 0.484 -9.076 1.00 95.56 106 MET A C 1
ATOM 860 O O . MET A 1 106 ? -2.672 1.294 -9.140 1.00 95.56 106 MET A O 1
ATOM 864 N N . ARG A 1 107 ? -1.874 -0.731 -8.559 1.00 97.94 107 ARG A N 1
ATOM 865 C CA . ARG A 1 107 ? -2.998 -1.135 -7.720 1.00 97.94 107 ARG A CA 1
ATOM 866 C C . ARG A 1 107 ? -2.557 -1.048 -6.272 1.00 97.94 107 ARG A C 1
ATOM 868 O O . ARG A 1 107 ? -1.456 -1.472 -5.943 1.00 97.94 107 ARG A O 1
ATOM 875 N N . ILE A 1 108 ? -3.411 -0.492 -5.420 1.00 98.50 108 ILE A N 1
ATOM 876 C CA . ILE A 1 108 ? -3.144 -0.382 -3.984 1.00 98.50 108 ILE A CA 1
ATOM 877 C C . ILE A 1 108 ? -4.250 -1.095 -3.209 1.00 98.50 108 ILE A C 1
ATOM 879 O O . ILE A 1 108 ? -5.438 -0.909 -3.498 1.00 98.50 108 ILE A O 1
ATOM 883 N N . GLY A 1 109 ? -3.841 -1.888 -2.222 1.00 98.50 109 GLY A N 1
ATOM 884 C CA . GLY A 1 109 ? -4.678 -2.596 -1.265 1.00 98.50 109 GLY A CA 1
ATOM 885 C C . GLY A 1 109 ? -4.263 -2.320 0.169 1.00 98.50 109 GLY A C 1
ATOM 886 O O . GLY A 1 109 ? -3.081 -2.404 0.492 1.00 98.50 109 GLY A O 1
ATOM 887 N N . ILE A 1 110 ? -5.230 -2.017 1.034 1.00 98.81 110 ILE A N 1
ATOM 888 C CA . ILE A 1 110 ? -4.967 -1.685 2.437 1.00 98.81 110 ILE A CA 1
ATOM 889 C C . ILE A 1 110 ? -5.894 -2.479 3.356 1.00 98.81 110 ILE A C 1
ATOM 891 O O . ILE A 1 110 ? -7.108 -2.571 3.134 1.00 98.81 110 ILE A O 1
ATOM 895 N N . HIS A 1 111 ? -5.311 -3.051 4.405 1.00 98.62 111 HIS A N 1
ATOM 896 C CA . HIS A 1 111 ? -6.047 -3.747 5.452 1.00 98.62 111 HIS A CA 1
ATOM 897 C C . HIS A 1 111 ? -5.431 -3.489 6.826 1.00 98.62 111 HIS A C 1
ATOM 899 O O . HIS A 1 111 ? -4.213 -3.375 6.957 1.00 98.62 111 HIS A O 1
ATOM 905 N N . SER A 1 112 ? -6.280 -3.424 7.849 1.00 98.69 112 SER A N 1
ATOM 906 C CA . SER A 1 112 ? -5.880 -3.192 9.237 1.00 98.69 112 SER A CA 1
ATOM 907 C C . SER A 1 112 ? -6.210 -4.410 10.096 1.00 98.69 112 SER A C 1
ATOM 909 O O . SER A 1 112 ? -7.319 -4.945 9.993 1.00 98.69 112 SER A O 1
ATOM 911 N N . GLY A 1 113 ? -5.265 -4.828 10.936 1.00 97.88 113 GLY A N 1
ATOM 912 C CA . GLY A 1 113 ? -5.397 -5.982 11.824 1.00 97.88 113 GLY A CA 1
ATOM 913 C C . GLY A 1 113 ? -4.069 -6.400 12.458 1.00 97.88 113 GLY A C 1
ATOM 914 O O . GLY A 1 113 ? -3.033 -5.772 12.236 1.00 97.88 113 GLY A O 1
ATOM 915 N N . ARG A 1 114 ? -4.102 -7.500 13.219 1.00 97.19 114 ARG A N 1
ATOM 916 C CA . ARG A 1 114 ? -2.929 -8.037 13.921 1.00 97.19 114 ARG A CA 1
ATOM 917 C C . ARG A 1 114 ? -1.876 -8.576 12.954 1.00 97.19 114 ARG A C 1
ATOM 919 O O . ARG A 1 114 ? -2.209 -9.318 12.024 1.00 97.19 114 ARG A O 1
ATOM 926 N N . VAL A 1 115 ? -0.608 -8.295 13.219 1.00 96.81 115 VAL A N 1
ATOM 927 C CA . VAL A 1 115 ? 0.548 -8.879 12.523 1.00 96.81 115 VAL A CA 1
ATOM 928 C C . VAL A 1 115 ? 1.555 -9.428 13.527 1.00 96.81 115 VAL A C 1
ATOM 930 O O . VAL A 1 115 ? 1.533 -9.080 14.703 1.00 96.81 115 VAL A O 1
ATOM 933 N N . VAL A 1 116 ? 2.440 -10.300 13.055 1.00 95.19 116 VAL A N 1
ATOM 934 C CA . VAL A 1 116 ? 3.595 -10.786 13.813 1.00 95.19 116 VAL A CA 1
ATOM 935 C C . VAL A 1 116 ? 4.854 -10.368 13.067 1.00 95.19 116 VAL A C 1
ATOM 93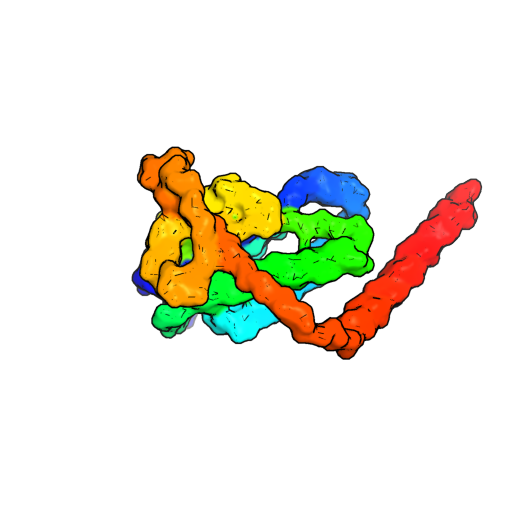7 O O . VAL A 1 116 ? 5.028 -10.757 11.913 1.00 95.19 116 VAL A O 1
ATOM 940 N N . GLY A 1 117 ? 5.711 -9.576 13.701 1.00 91.88 117 GLY A N 1
ATOM 941 C CA . GLY A 1 117 ? 7.022 -9.205 13.174 1.00 91.88 117 GLY A CA 1
ATOM 942 C C . GLY A 1 117 ? 8.106 -10.139 13.701 1.00 91.88 117 GLY A C 1
ATOM 943 O O . GLY A 1 117 ? 8.013 -10.644 14.817 1.00 91.88 117 GLY A O 1
ATOM 944 N N . GLY A 1 118 ? 9.143 -10.398 12.912 1.00 87.44 118 GLY A N 1
ATOM 945 C CA . GLY A 1 118 ? 10.262 -11.211 13.376 1.00 87.44 118 GLY A CA 1
ATOM 946 C C . GLY A 1 118 ? 11.423 -11.254 12.397 1.00 87.44 118 GLY A C 1
ATOM 947 O O . GLY A 1 118 ? 11.273 -10.994 11.205 1.00 87.44 118 GLY A O 1
ATOM 948 N N . VAL A 1 119 ? 12.600 -11.613 12.908 1.00 85.06 119 VAL A N 1
ATOM 949 C CA . VAL A 1 119 ? 13.801 -11.781 12.086 1.00 85.06 119 VAL A CA 1
ATOM 950 C C . VAL A 1 119 ? 13.879 -13.217 11.578 1.00 85.06 119 VAL A C 1
ATOM 952 O O . VAL A 1 119 ? 13.912 -14.169 12.358 1.00 85.06 119 VAL A O 1
ATOM 955 N N . VAL A 1 120 ? 13.963 -13.378 10.259 1.00 79.62 120 VAL A N 1
ATOM 956 C CA . VAL A 1 120 ? 14.107 -14.675 9.595 1.00 79.62 120 VAL A CA 1
ATOM 957 C C . VAL A 1 120 ? 15.458 -14.770 8.894 1.00 79.62 120 VAL A C 1
ATOM 959 O O . VAL A 1 120 ? 15.955 -13.810 8.308 1.00 79.62 120 VAL A O 1
ATOM 962 N N . GLY A 1 121 ? 16.040 -15.969 8.927 1.00 70.81 121 GLY A N 1
ATOM 963 C CA . GLY A 1 121 ? 17.272 -16.308 8.223 1.00 70.81 121 GLY A CA 1
ATOM 964 C C . GLY A 1 121 ? 18.428 -16.629 9.165 1.00 70.81 121 GLY A C 1
ATOM 965 O O . GLY A 1 121 ? 18.481 -16.175 10.299 1.00 70.81 121 GLY A O 1
ATOM 966 N N . VAL A 1 122 ? 19.355 -17.460 8.682 1.00 68.69 122 VAL A N 1
ATOM 967 C CA . VAL A 1 122 ? 20.549 -17.883 9.445 1.00 68.69 122 VAL A CA 1
ATOM 968 C C . VAL A 1 122 ? 21.828 -17.249 8.885 1.00 68.69 122 VAL A C 1
ATOM 970 O O . VAL A 1 122 ? 22.790 -17.031 9.610 1.00 68.69 122 VAL A O 1
ATOM 973 N N . LYS A 1 123 ? 21.850 -16.944 7.579 1.00 71.81 123 LYS A N 1
ATOM 974 C CA . LYS A 1 123 ? 23.000 -16.329 6.885 1.00 71.81 123 LYS A CA 1
ATOM 975 C C . LYS A 1 123 ? 22.766 -14.871 6.481 1.00 71.81 123 LYS A C 1
ATOM 977 O O . LYS A 1 123 ? 23.721 -14.117 6.349 1.00 71.81 123 LYS A O 1
ATOM 982 N N . LYS A 1 124 ? 21.510 -14.493 6.245 1.00 74.50 124 LYS A N 1
ATOM 983 C CA . LYS A 1 124 ? 21.061 -13.126 5.969 1.00 74.50 124 LYS A CA 1
ATOM 984 C C . LYS A 1 124 ? 19.820 -12.907 6.817 1.00 74.50 124 LYS A C 1
ATOM 986 O O . LYS A 1 124 ? 18.791 -13.505 6.522 1.00 74.50 124 LYS A O 1
ATOM 991 N N . TYR A 1 125 ? 19.968 -12.151 7.895 1.00 77.69 125 TYR A N 1
ATOM 992 C CA . TYR A 1 125 ? 18.862 -11.795 8.772 1.00 77.69 125 TYR A CA 1
ATOM 993 C C . TYR A 1 125 ? 18.002 -10.744 8.072 1.00 77.69 125 TYR A C 1
ATOM 995 O O . TYR A 1 125 ? 18.522 -9.718 7.636 1.00 77.69 125 TYR A O 1
ATOM 1003 N N . ILE A 1 126 ? 16.712 -11.027 7.921 1.00 80.75 126 ILE A N 1
ATOM 1004 C CA . ILE A 1 126 ? 15.728 -10.126 7.317 1.00 80.75 126 ILE A CA 1
ATOM 1005 C C . ILE A 1 126 ? 14.586 -9.995 8.316 1.00 80.75 126 ILE A C 1
ATOM 1007 O O . ILE A 1 126 ? 14.009 -11.006 8.716 1.00 80.75 126 ILE A O 1
ATOM 1011 N N . TYR A 1 127 ? 14.283 -8.768 8.733 1.00 84.69 127 TYR A N 1
ATOM 1012 C CA . TYR A 1 127 ? 13.057 -8.497 9.471 1.00 84.69 127 TYR A CA 1
ATOM 1013 C C . TYR A 1 127 ? 11.878 -8.559 8.502 1.00 84.69 127 TYR A C 1
ATOM 1015 O O . TYR A 1 127 ? 11.932 -7.979 7.417 1.00 84.69 127 TYR A O 1
ATOM 1023 N N . ASP A 1 128 ? 10.843 -9.304 8.863 1.00 89.50 128 ASP A N 1
ATOM 1024 C CA . ASP A 1 128 ? 9.679 -9.504 8.013 1.00 89.50 128 ASP A CA 1
ATOM 1025 C C . ASP A 1 128 ? 8.404 -9.579 8.855 1.00 89.50 128 ASP A C 1
ATOM 1027 O O . ASP A 1 128 ? 8.439 -9.828 10.064 1.00 89.50 128 ASP A O 1
ATOM 1031 N N . VAL A 1 129 ? 7.273 -9.363 8.191 1.00 92.00 129 VAL A N 1
ATOM 1032 C CA . VAL A 1 129 ? 5.948 -9.379 8.804 1.00 92.00 129 VAL A CA 1
ATOM 1033 C C . VAL A 1 129 ? 5.137 -10.557 8.295 1.00 92.00 129 VAL A C 1
ATOM 1035 O O . VAL A 1 129 ? 5.086 -10.870 7.103 1.00 92.00 129 VAL A O 1
ATOM 1038 N N . PHE A 1 130 ? 4.461 -11.206 9.229 1.00 91.75 130 PHE A N 1
ATOM 1039 C CA . PHE A 1 130 ? 3.674 -12.401 9.004 1.00 91.75 130 PHE A CA 1
ATOM 1040 C C . PHE A 1 130 ? 2.274 -12.221 9.568 1.00 91.75 130 PHE A C 1
ATOM 1042 O O . PHE A 1 130 ? 2.015 -11.417 10.464 1.00 91.75 130 PHE A O 1
ATOM 1049 N N . GLY A 1 131 ? 1.358 -13.025 9.048 1.00 91.06 131 GLY A N 1
ATOM 1050 C CA . GLY A 1 131 ? 0.006 -13.103 9.559 1.00 91.06 131 GLY A CA 1
ATOM 1051 C C . GLY A 1 131 ? -1.043 -12.938 8.480 1.00 91.06 131 GLY A C 1
ATOM 1052 O O . GLY A 1 131 ? -0.799 -12.560 7.334 1.00 91.06 131 GLY A O 1
ATOM 1053 N N . ASP A 1 132 ? -2.254 -13.251 8.896 1.00 92.88 132 ASP A N 1
ATOM 1054 C CA . ASP A 1 132 ? -3.437 -13.244 8.059 1.00 92.88 132 ASP A CA 1
ATOM 1055 C C . ASP A 1 132 ? -3.769 -11.839 7.509 1.00 92.88 132 ASP A C 1
ATOM 1057 O O . ASP A 1 132 ? -4.265 -11.699 6.387 1.00 92.88 132 ASP A O 1
ATOM 1061 N N . THR A 1 133 ? -3.388 -10.788 8.238 1.00 96.00 133 THR A N 1
ATOM 1062 C CA . THR A 1 133 ? -3.512 -9.387 7.810 1.00 96.00 133 THR A CA 1
ATOM 1063 C C . THR A 1 133 ? -2.705 -9.100 6.539 1.00 96.00 133 THR A C 1
ATOM 1065 O O . THR A 1 133 ? -3.225 -8.450 5.634 1.00 96.00 133 THR A O 1
ATOM 1068 N N . ILE A 1 134 ? -1.494 -9.660 6.401 1.00 94.81 134 ILE A N 1
ATOM 1069 C CA . ILE A 1 134 ? -0.648 -9.493 5.202 1.00 94.81 134 ILE A CA 1
ATOM 1070 C C . ILE A 1 134 ? -1.320 -10.114 3.977 1.00 94.81 134 ILE A C 1
ATOM 1072 O O . ILE A 1 134 ? -1.451 -9.477 2.929 1.00 94.81 134 ILE A O 1
ATOM 1076 N N . ASN A 1 135 ? -1.823 -11.341 4.131 1.00 94.62 135 ASN A N 1
ATOM 1077 C CA . ASN A 1 135 ? -2.550 -12.033 3.068 1.00 94.62 135 ASN A CA 1
ATOM 1078 C C . ASN A 1 135 ? -3.804 -11.253 2.663 1.00 94.62 135 ASN A C 1
ATOM 1080 O O . ASN A 1 135 ? -4.104 -11.124 1.480 1.00 94.62 135 ASN A O 1
ATOM 1084 N N . THR A 1 136 ? -4.526 -10.705 3.638 1.00 96.75 136 THR A N 1
ATOM 1085 C CA . THR A 1 136 ? -5.741 -9.923 3.391 1.00 96.75 136 THR A CA 1
ATOM 1086 C C . THR A 1 136 ? -5.440 -8.619 2.658 1.00 96.75 136 THR A C 1
ATOM 1088 O O . THR A 1 136 ? -6.126 -8.315 1.686 1.00 96.75 136 THR A O 1
ATOM 1091 N N . ALA A 1 137 ? -4.393 -7.887 3.052 1.00 97.31 137 ALA A N 1
ATOM 1092 C CA . ALA A 1 137 ? -3.957 -6.670 2.365 1.00 97.31 137 ALA A CA 1
ATOM 1093 C C . ALA A 1 137 ? -3.571 -6.950 0.904 1.00 97.31 137 ALA A C 1
ATOM 1095 O O . ALA A 1 137 ? -4.038 -6.260 -0.001 1.00 97.31 137 ALA A O 1
ATOM 1096 N N . SER A 1 138 ? -2.823 -8.032 0.655 1.00 95.56 138 SER A N 1
ATOM 1097 C CA . SER A 1 138 ? -2.523 -8.488 -0.708 1.00 95.56 138 SER A CA 1
ATOM 1098 C C . SER A 1 138 ? -3.802 -8.795 -1.502 1.00 95.56 138 SER A C 1
ATOM 1100 O O . SER A 1 138 ? -3.928 -8.401 -2.658 1.00 95.56 138 SER A O 1
ATOM 1102 N N . ARG A 1 139 ? -4.823 -9.409 -0.885 1.00 96.12 139 ARG A N 1
ATOM 1103 C CA . ARG A 1 139 ? -6.125 -9.612 -1.550 1.00 96.12 139 ARG A CA 1
ATOM 1104 C C . ARG A 1 139 ? -6.870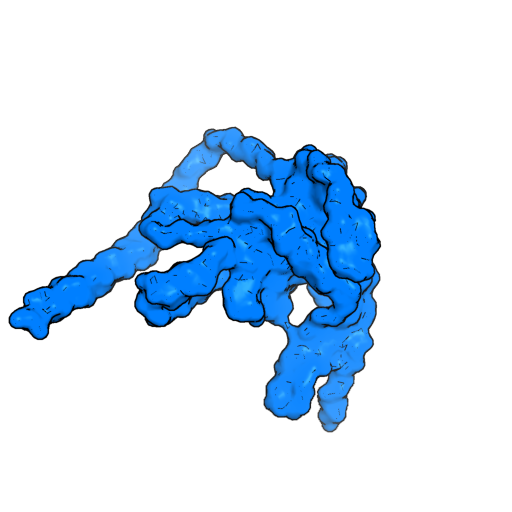 -8.307 -1.816 1.00 96.12 139 ARG A C 1
ATOM 1106 O O . ARG A 1 139 ? -7.567 -8.237 -2.829 1.00 96.12 139 ARG A O 1
ATOM 1113 N N . MET A 1 140 ? -6.743 -7.297 -0.955 1.00 97.88 140 MET A N 1
ATOM 1114 C CA . MET A 1 140 ? -7.292 -5.967 -1.236 1.00 97.88 140 MET A CA 1
ATOM 1115 C C . MET A 1 140 ? -6.616 -5.348 -2.462 1.00 97.88 140 MET A C 1
ATOM 1117 O O . MET A 1 140 ? -7.316 -4.756 -3.280 1.00 97.88 140 MET A O 1
ATOM 1121 N N . GLU A 1 141 ? -5.302 -5.531 -2.631 1.00 97.50 141 GLU A N 1
ATOM 1122 C CA . GLU A 1 141 ? -4.549 -5.025 -3.790 1.00 97.50 141 GLU A CA 1
ATOM 1123 C C . GLU A 1 141 ? -5.013 -5.726 -5.061 1.00 97.50 141 GLU A C 1
ATOM 1125 O O . GLU A 1 141 ? -5.407 -5.064 -6.020 1.00 97.50 141 GLU A O 1
ATOM 1130 N N . THR A 1 142 ? -5.068 -7.059 -5.039 1.00 95.31 142 THR A N 1
ATOM 1131 C CA . THR A 1 142 ? -5.440 -7.849 -6.218 1.00 95.31 142 THR A CA 1
ATOM 1132 C C . THR A 1 142 ? -6.867 -7.536 -6.679 1.00 95.31 142 THR A C 1
ATOM 1134 O O . THR A 1 142 ? -7.160 -7.570 -7.871 1.00 95.31 142 THR A O 1
ATOM 1137 N N . ASN A 1 143 ? -7.765 -7.203 -5.744 1.00 95.94 143 ASN A N 1
ATOM 1138 C CA . ASN A 1 143 ? -9.136 -6.776 -6.044 1.00 95.94 143 ASN A CA 1
ATOM 1139 C C . ASN A 1 143 ? -9.268 -5.264 -6.299 1.00 95.94 143 ASN A C 1
ATOM 1141 O O . ASN A 1 143 ? -10.390 -4.768 -6.461 1.00 95.94 143 ASN A O 1
ATOM 1145 N N . SER A 1 144 ? -8.167 -4.515 -6.305 1.00 97.12 144 SER A N 1
ATOM 1146 C CA . SER A 1 144 ? -8.142 -3.090 -6.627 1.00 97.12 144 SER A CA 1
ATOM 1147 C C . SER A 1 144 ? -8.189 -2.849 -8.141 1.00 97.12 144 SER A C 1
ATOM 1149 O O . SER A 1 144 ? -8.301 -3.769 -8.952 1.00 97.12 144 SER A O 1
ATOM 1151 N N . LYS A 1 145 ? -8.148 -1.577 -8.537 1.00 96.69 145 LYS A N 1
ATOM 1152 C CA . LYS A 1 145 ? -8.091 -1.136 -9.935 1.00 96.69 145 LYS A CA 1
ATOM 1153 C C . LYS A 1 145 ? -6.860 -0.251 -10.147 1.00 96.69 145 LYS A C 1
ATOM 1155 O O . LYS A 1 145 ? -6.397 0.350 -9.176 1.00 96.69 145 LYS A O 1
ATOM 1160 N N . PRO A 1 146 ? -6.330 -0.161 -11.381 1.00 97.00 146 PRO A N 1
ATOM 1161 C CA . PRO A 1 146 ? -5.247 0.764 -11.696 1.00 97.00 146 PRO A CA 1
ATOM 1162 C C . PRO A 1 146 ? -5.555 2.170 -11.179 1.00 97.00 146 PRO A C 1
ATOM 1164 O O . PRO A 1 146 ? -6.665 2.678 -11.356 1.00 97.00 146 PRO A O 1
ATOM 1167 N N . MET A 1 147 ? -4.574 2.768 -10.510 1.00 96.69 147 MET A N 1
ATOM 1168 C CA . MET A 1 147 ? -4.639 4.108 -9.931 1.00 96.69 147 MET A CA 1
ATOM 1169 C C . MET A 1 147 ? -5.766 4.302 -8.903 1.00 96.69 147 MET A C 1
ATOM 1171 O O . MET A 1 147 ? -6.267 5.414 -8.722 1.00 96.69 147 MET A O 1
ATOM 1175 N N . LYS A 1 148 ? -6.186 3.224 -8.226 1.00 97.38 148 LYS A N 1
ATOM 1176 C CA . LYS A 1 148 ? -7.172 3.255 -7.137 1.00 97.38 148 LYS A CA 1
ATOM 1177 C C . LYS 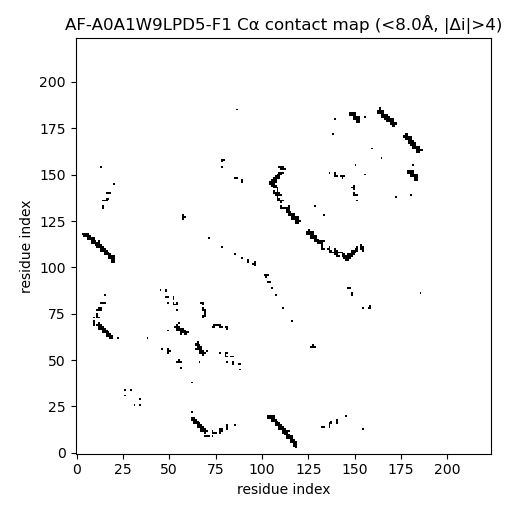A 1 148 ? -6.610 2.633 -5.862 1.00 97.38 148 LYS A C 1
ATOM 1179 O O . LYS A 1 148 ? -5.822 1.688 -5.892 1.00 97.38 148 LYS A O 1
ATOM 1184 N N . ILE A 1 149 ? -7.082 3.160 -4.736 1.00 98.50 149 ILE A N 1
ATOM 1185 C CA . ILE A 1 149 ? -6.761 2.682 -3.392 1.00 98.50 149 ILE A CA 1
ATOM 1186 C C . ILE A 1 149 ? -7.965 1.897 -2.891 1.00 98.50 149 ILE A C 1
ATOM 1188 O O . ILE A 1 149 ? -9.023 2.478 -2.650 1.00 98.50 149 ILE A O 1
ATOM 1192 N N . ASN A 1 150 ? -7.817 0.579 -2.781 1.00 98.56 150 ASN A N 1
ATOM 1193 C CA . ASN A 1 150 ? -8.849 -0.310 -2.268 1.00 98.56 150 ASN A CA 1
ATOM 1194 C C . ASN A 1 150 ? -8.581 -0.635 -0.804 1.00 98.56 150 ASN A C 1
ATOM 1196 O O . ASN A 1 150 ? -7.474 -1.044 -0.456 1.00 98.56 150 ASN A O 1
ATOM 1200 N N . ILE A 1 151 ? -9.598 -0.504 0.037 1.00 98.69 151 ILE A N 1
ATOM 1201 C CA . ILE A 1 151 ? -9.480 -0.783 1.463 1.00 98.69 151 ILE A CA 1
ATOM 1202 C C . ILE A 1 151 ? -10.551 -1.764 1.925 1.00 98.69 151 ILE A C 1
ATOM 1204 O O . ILE A 1 151 ? -11.669 -1.805 1.405 1.00 98.69 151 ILE A O 1
ATOM 1208 N N . SER A 1 152 ? -10.187 -2.551 2.928 1.00 98.50 152 SER A N 1
ATOM 1209 C CA . SER A 1 152 ? -11.114 -3.407 3.667 1.00 98.50 152 SER A CA 1
ATOM 1210 C C . SER A 1 152 ? -12.055 -2.621 4.592 1.00 98.50 152 SER A C 1
ATOM 1212 O O . SER A 1 152 ? -11.757 -1.493 4.984 1.00 98.50 152 SER A O 1
ATOM 1214 N N . GLU A 1 153 ? -13.137 -3.272 5.031 1.00 98.31 153 GLU A N 1
ATOM 1215 C CA . GLU A 1 153 ? -14.015 -2.783 6.104 1.00 98.31 153 GLU A CA 1
ATOM 1216 C C . GLU A 1 153 ? -13.269 -2.397 7.389 1.00 98.31 153 GLU A C 1
ATOM 1218 O O . GLU A 1 153 ? -13.580 -1.371 7.986 1.00 98.31 153 GLU A O 1
ATOM 1223 N N . SER A 1 154 ? -12.275 -3.186 7.819 1.00 98.25 154 SER A N 1
ATOM 1224 C CA . SER A 1 154 ? -11.577 -2.916 9.084 1.00 98.25 154 SER A CA 1
ATOM 1225 C C . SER A 1 154 ? -10.815 -1.597 9.032 1.00 98.25 154 SER A C 1
ATOM 1227 O O . SER A 1 154 ? -10.884 -0.811 9.970 1.00 98.25 154 SER A O 1
ATOM 1229 N N . THR A 1 155 ? -10.149 -1.319 7.911 1.00 98.69 155 THR A N 1
ATOM 1230 C CA . THR A 1 155 ? -9.502 -0.028 7.676 1.00 98.69 155 THR A CA 1
ATOM 1231 C C . THR A 1 155 ? -10.541 1.078 7.570 1.00 98.69 155 THR A C 1
ATOM 1233 O O . THR A 1 155 ? -10.385 2.099 8.226 1.00 98.69 155 THR A O 1
ATOM 1236 N N . TYR A 1 156 ? -11.621 0.869 6.809 1.00 98.56 156 TYR A N 1
ATOM 1237 C CA . TYR A 1 156 ? -12.684 1.863 6.640 1.00 98.56 156 TYR A CA 1
ATOM 1238 C C . TYR A 1 156 ? -13.236 2.348 7.985 1.00 98.56 156 TYR A C 1
ATOM 1240 O O . TYR A 1 156 ? -13.300 3.553 8.210 1.00 98.56 156 TYR A O 1
ATOM 1248 N N . GLN A 1 157 ? -13.541 1.445 8.921 1.00 98.44 157 GLN A N 1
ATOM 1249 C CA . GLN A 1 157 ? -14.083 1.825 10.231 1.00 98.44 157 GLN A CA 1
ATOM 1250 C C . GLN A 1 157 ? -13.162 2.746 11.045 1.00 98.44 157 GLN A C 1
ATOM 1252 O O . GLN A 1 157 ? -13.663 3.534 11.843 1.00 98.44 157 GLN A O 1
ATOM 1257 N N . LEU A 1 158 ? -11.845 2.691 10.824 1.00 98.38 158 LEU A N 1
ATOM 1258 C CA . LEU A 1 158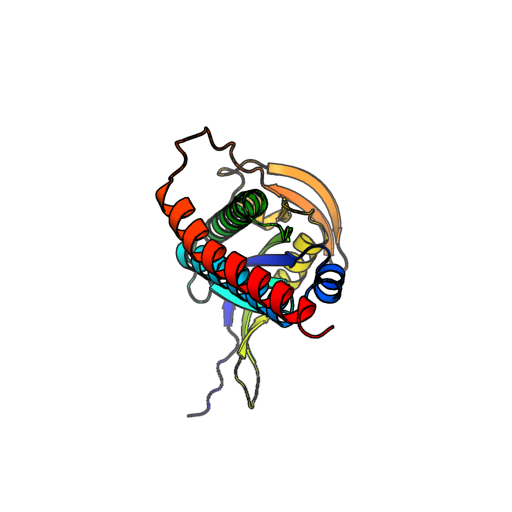 ? -10.865 3.533 11.518 1.00 98.38 158 LEU A CA 1
ATOM 1259 C C . LEU A 1 158 ? -10.771 4.956 10.950 1.00 98.38 158 LEU A C 1
ATOM 1261 O O . LEU A 1 158 ? -10.281 5.854 11.631 1.00 98.38 158 LEU A O 1
ATOM 1265 N N . VAL A 1 159 ? -11.196 5.164 9.701 1.00 97.62 159 VAL A N 1
ATOM 1266 C CA . VAL A 1 159 ? -10.958 6.416 8.956 1.00 97.62 159 VAL A CA 1
ATOM 1267 C C . VAL A 1 159 ? -12.208 6.992 8.279 1.00 97.62 159 VAL A C 1
ATOM 1269 O O . VAL A 1 159 ? -12.123 8.038 7.637 1.00 97.62 159 VAL A O 1
ATOM 1272 N N . LYS A 1 160 ? -13.372 6.345 8.420 1.00 96.31 160 LYS A N 1
ATOM 1273 C CA . LYS A 1 160 ? -14.637 6.712 7.754 1.00 96.31 160 LYS A CA 1
ATOM 1274 C C . LYS A 1 160 ? -15.079 8.158 7.985 1.00 96.31 160 LYS A C 1
ATOM 1276 O O . LYS A 1 160 ? -15.713 8.730 7.110 1.00 96.31 160 LYS A O 1
ATOM 1281 N N . ASP A 1 161 ? -14.716 8.742 9.125 1.00 95.56 161 ASP A N 1
ATOM 1282 C CA . ASP A 1 161 ? -15.107 10.105 9.502 1.00 95.56 161 ASP A CA 1
ATOM 1283 C C . ASP A 1 161 ? -14.125 11.175 8.982 1.00 95.56 161 ASP A C 1
ATOM 1285 O O . ASP A 1 161 ? -14.363 12.368 9.153 1.00 95.56 161 ASP A O 1
ATOM 1289 N N . LYS A 1 162 ? -13.007 10.764 8.362 1.00 93.88 162 LYS A N 1
ATOM 1290 C CA . LYS A 1 162 ? -11.924 11.659 7.912 1.00 93.88 162 LYS A CA 1
ATOM 1291 C C . LYS A 1 162 ? -11.758 11.726 6.394 1.00 93.88 162 LYS A C 1
ATOM 1293 O O . LYS A 1 162 ? -11.149 12.665 5.891 1.00 93.88 162 LYS A O 1
ATOM 1298 N N . TYR A 1 163 ? -12.274 10.741 5.662 1.00 95.38 163 TYR A N 1
ATOM 1299 C CA . TYR A 1 163 ? -12.114 10.640 4.211 1.00 95.38 163 TYR A CA 1
ATOM 1300 C C . TYR A 1 163 ? -13.432 10.265 3.541 1.00 95.38 163 TYR A C 1
ATOM 1302 O O . TYR A 1 163 ? -14.351 9.743 4.167 1.00 95.38 163 TYR A O 1
ATOM 1310 N N . ASN A 1 164 ? -13.491 10.486 2.231 1.00 95.12 164 ASN A N 1
ATOM 1311 C CA . ASN A 1 164 ? -14.616 10.076 1.408 1.00 95.12 164 ASN A CA 1
ATOM 1312 C C . ASN A 1 164 ? -14.334 8.724 0.753 1.00 95.12 164 ASN A C 1
ATOM 1314 O O . ASN A 1 164 ? -13.210 8.435 0.336 1.00 95.12 164 ASN A O 1
ATOM 1318 N N . PHE A 1 165 ? -15.376 7.906 0.624 1.00 96.81 165 PHE A N 1
ATOM 1319 C CA . PHE A 1 165 ? -15.256 6.550 0.104 1.00 96.81 165 PHE A CA 1
ATOM 1320 C C . PHE A 1 165 ? -16.370 6.227 -0.882 1.00 96.81 165 PHE A C 1
ATOM 1322 O O . PHE A 1 165 ? -17.505 6.673 -0.737 1.00 96.81 165 PHE A O 1
ATOM 1329 N N . PHE A 1 166 ? -16.044 5.386 -1.857 1.00 97.31 166 PHE A N 1
ATOM 1330 C CA . PHE A 1 166 ? -17.024 4.703 -2.684 1.00 97.31 166 PHE A CA 1
ATOM 1331 C C . PHE A 1 166 ? -17.144 3.253 -2.218 1.00 97.31 166 PHE A C 1
ATOM 1333 O O . PHE A 1 166 ? -16.208 2.463 -2.374 1.00 97.31 166 PHE A O 1
ATOM 1340 N N . GLU A 1 167 ? -18.292 2.907 -1.638 1.00 97.12 167 GLU A N 1
ATOM 1341 C CA . GLU A 1 167 ? -18.605 1.536 -1.243 1.00 97.12 167 GLU A CA 1
ATOM 1342 C C . GLU A 1 167 ? -18.749 0.647 -2.482 1.00 97.12 167 GLU A C 1
ATOM 1344 O O . GLU A 1 167 ? -19.528 0.933 -3.390 1.00 97.12 167 GLU A O 1
ATOM 1349 N N . ARG A 1 168 ? -17.996 -0.454 -2.519 1.00 95.62 168 ARG A N 1
ATOM 1350 C CA . ARG A 1 168 ? -17.997 -1.383 -3.657 1.00 95.62 168 ARG A CA 1
ATOM 1351 C C . ARG A 1 168 ? -18.893 -2.603 -3.444 1.00 95.62 168 ARG A C 1
ATOM 1353 O O . ARG A 1 168 ? -19.085 -3.366 -4.387 1.00 95.62 168 ARG A O 1
ATOM 1360 N N . GLY A 1 169 ? -19.397 -2.801 -2.227 1.00 92.31 169 GLY A N 1
ATOM 1361 C CA . GLY A 1 169 ? -20.124 -4.000 -1.816 1.00 92.31 169 GLY A CA 1
ATOM 1362 C C . GLY A 1 169 ? -19.205 -5.151 -1.398 1.00 92.31 169 GLY A C 1
ATOM 1363 O O . GLY A 1 169 ? -18.041 -4.942 -1.040 1.00 92.31 169 GLY A O 1
ATOM 1364 N N . PHE A 1 170 ? -19.758 -6.364 -1.414 1.00 94.50 170 PHE A N 1
ATOM 1365 C CA . PHE A 1 170 ? -19.081 -7.594 -1.005 1.00 94.50 170 PHE A CA 1
ATOM 1366 C C . PHE A 1 170 ? -18.356 -8.263 -2.176 1.00 94.50 170 PHE A C 1
ATOM 1368 O O . PHE A 1 170 ? -18.866 -8.309 -3.295 1.00 94.50 170 PHE A O 1
ATOM 1375 N N . PHE A 1 171 ? -17.158 -8.771 -1.898 1.00 94.12 171 PHE A N 1
ATOM 1376 C CA . PHE A 1 171 ? -16.339 -9.531 -2.833 1.00 94.12 171 PHE A CA 1
ATOM 1377 C C . PHE A 1 171 ? -15.920 -10.849 -2.198 1.00 94.12 171 PHE A C 1
ATOM 1379 O O . PHE A 1 171 ? -15.420 -10.871 -1.070 1.00 94.12 171 PHE A O 1
ATOM 1386 N N . SER A 1 172 ? -16.026 -11.929 -2.968 1.00 92.81 172 SER A N 1
ATOM 1387 C CA . SER A 1 172 ? -15.532 -13.234 -2.552 1.00 92.81 172 SER A CA 1
ATOM 1388 C C . SER A 1 172 ? -14.006 -13.257 -2.546 1.00 92.81 172 SER A C 1
ATOM 1390 O O . SER A 1 172 ? -13.351 -13.182 -3.589 1.00 92.81 172 SER A O 1
ATOM 1392 N N . VAL A 1 173 ? -13.418 -13.361 -1.357 1.00 90.19 173 VAL A N 1
ATOM 1393 C CA . VAL A 1 173 ? -11.971 -13.397 -1.159 1.00 90.19 173 VAL A CA 1
ATOM 1394 C C . VAL A 1 173 ? -11.551 -14.807 -0.747 1.00 90.19 173 VAL A C 1
ATOM 1396 O O . VAL A 1 173 ? -12.019 -15.372 0.245 1.00 90.19 173 VAL A O 1
ATOM 1399 N N . LYS A 1 174 ? -10.627 -15.395 -1.518 1.00 85.62 174 LYS A N 1
ATOM 1400 C CA . LYS A 1 174 ? -10.128 -16.760 -1.296 1.00 85.62 174 LYS A CA 1
ATOM 1401 C C . LYS A 1 174 ? -9.622 -16.939 0.140 1.00 85.62 174 LYS A C 1
ATOM 1403 O O . LYS A 1 174 ? -8.668 -16.277 0.542 1.00 85.62 174 LYS A O 1
ATOM 1408 N N . GLY A 1 175 ? -10.228 -17.880 0.866 1.00 87.50 175 GLY A N 1
ATOM 1409 C CA . GLY A 1 175 ? -9.884 -18.204 2.255 1.00 87.50 175 GLY A CA 1
ATOM 1410 C C . GLY A 1 175 ? -10.498 -17.274 3.307 1.00 87.50 175 GLY A C 1
ATOM 1411 O O . GLY A 1 175 ? -10.210 -17.450 4.484 1.00 87.50 175 GLY A O 1
ATOM 1412 N N . LYS A 1 176 ? -11.329 -16.304 2.900 1.00 86.50 176 LYS A N 1
ATOM 1413 C CA . LYS A 1 176 ? -11.950 -15.296 3.776 1.00 86.50 176 LYS A CA 1
ATOM 1414 C C . LYS A 1 176 ? -13.473 -15.258 3.708 1.00 86.50 176 LYS A C 1
ATOM 1416 O O . LYS A 1 176 ? -14.099 -14.760 4.633 1.00 86.50 176 LYS A O 1
ATOM 1421 N N . GLY A 1 177 ? -14.052 -15.769 2.623 1.00 92.31 177 GLY A N 1
ATOM 1422 C CA . GLY A 1 177 ? -15.470 -15.579 2.330 1.00 92.31 177 GLY A CA 1
ATOM 1423 C C . GLY A 1 177 ? -15.725 -14.188 1.754 1.00 92.31 177 GLY A C 1
ATOM 1424 O O . GLY A 1 177 ? -14.861 -13.622 1.083 1.00 92.31 177 GLY A O 1
ATOM 1425 N N . GLU A 1 178 ? -16.913 -13.652 2.003 1.00 95.38 178 GLU A N 1
ATOM 1426 C CA . GLU A 1 178 ? -17.317 -12.341 1.502 1.00 95.38 178 GLU A CA 1
ATOM 1427 C C . GLU A 1 178 ? -16.709 -11.216 2.343 1.00 95.38 178 GLU A C 1
ATOM 1429 O O . GLU A 1 178 ? -16.883 -11.160 3.560 1.00 95.38 178 GLU A O 1
ATOM 1434 N N . MET A 1 179 ? -16.012 -10.291 1.685 1.00 96.31 179 MET A N 1
ATOM 1435 C CA . MET A 1 179 ? -15.427 -9.113 2.319 1.00 96.31 179 MET A CA 1
ATOM 1436 C C . MET A 1 179 ? -15.970 -7.839 1.691 1.00 96.31 179 MET A C 1
ATOM 1438 O O . MET A 1 179 ? -15.960 -7.684 0.470 1.00 96.31 179 MET A O 1
ATOM 1442 N N . LYS A 1 180 ? -16.398 -6.904 2.538 1.00 97.25 180 LYS A N 1
ATOM 1443 C CA . LYS A 1 180 ? -16.814 -5.574 2.104 1.00 97.25 180 LYS A CA 1
ATOM 1444 C C . LYS A 1 180 ? -15.592 -4.704 1.803 1.00 97.25 180 LYS A C 1
ATOM 1446 O O . LYS A 1 180 ? -14.609 -4.726 2.552 1.00 97.25 180 LYS A O 1
ATOM 1451 N N . MET A 1 181 ? -15.644 -3.979 0.687 1.00 97.75 181 MET A N 1
ATOM 1452 C CA . MET A 1 181 ? -14.527 -3.180 0.178 1.00 97.75 181 MET A CA 1
ATOM 1453 C C . MET A 1 181 ? -14.953 -1.762 -0.195 1.00 97.75 181 MET A C 1
ATOM 1455 O O . MET A 1 181 ? -16.089 -1.519 -0.610 1.00 97.75 181 MET A O 1
ATOM 1459 N N . TYR A 1 182 ? -13.995 -0.841 -0.129 1.00 98.44 182 TYR A N 1
ATOM 1460 C CA . TYR A 1 182 ? -14.194 0.574 -0.418 1.00 98.44 182 TYR A CA 1
ATOM 1461 C C . TYR A 1 182 ? -13.055 1.098 -1.279 1.00 98.44 182 TYR A C 1
ATOM 1463 O O . TYR A 1 182 ? -11.896 0.746 -1.065 1.00 98.44 182 TYR A O 1
ATOM 1471 N N . PHE A 1 183 ? -13.367 1.980 -2.224 1.00 98.44 183 PHE A N 1
ATOM 1472 C CA . PHE A 1 183 ? -12.345 2.840 -2.808 1.00 98.44 183 PHE A CA 1
ATOM 1473 C C . PHE A 1 183 ? -12.241 4.137 -2.022 1.00 98.44 183 PHE A C 1
ATOM 1475 O O . PHE A 1 183 ? -13.260 4.769 -1.751 1.00 98.44 183 PHE A O 1
ATOM 1482 N N . VAL A 1 184 ? -11.015 4.552 -1.712 1.00 97.56 184 VAL A N 1
ATOM 1483 C CA . VAL A 1 184 ? -10.753 5.903 -1.202 1.00 97.56 184 VAL A CA 1
ATOM 1484 C C . VAL A 1 184 ? -10.978 6.897 -2.338 1.00 97.56 184 VAL A C 1
ATOM 1486 O O . VAL A 1 184 ? -10.475 6.705 -3.450 1.00 97.56 184 VAL A O 1
ATOM 1489 N N . LEU A 1 185 ? -11.750 7.944 -2.067 1.00 92.62 185 LEU A N 1
ATOM 1490 C CA . LEU A 1 185 ? -11.933 9.065 -2.977 1.00 92.62 185 LEU A CA 1
ATOM 1491 C C . LEU A 1 185 ? -10.908 10.136 -2.616 1.00 92.62 185 LEU A C 1
ATOM 1493 O O . LEU A 1 185 ? -10.885 10.635 -1.493 1.00 92.62 185 LEU A O 1
ATOM 1497 N N . GLU A 1 186 ? -10.037 10.463 -3.568 1.00 79.12 186 GLU A N 1
ATOM 1498 C CA . GLU A 1 186 ? -9.128 11.591 -3.402 1.00 79.12 186 GLU A CA 1
ATOM 1499 C C . GLU A 1 186 ? -9.954 12.875 -3.248 1.00 79.12 186 GLU A C 1
ATOM 1501 O O . GLU A 1 186 ? -10.865 13.092 -4.053 1.00 79.12 186 GLU A O 1
ATOM 1506 N N . PRO A 1 187 ? -9.647 13.731 -2.258 1.00 67.31 187 PRO A N 1
ATOM 1507 C CA . PRO A 1 187 ? -10.224 15.063 -2.227 1.00 67.31 187 PRO A CA 1
ATOM 1508 C C . PRO A 1 187 ? -9.834 15.784 -3.517 1.00 67.31 187 PRO A C 1
ATOM 1510 O O . PRO A 1 187 ? -8.666 15.725 -3.927 1.00 67.31 187 PRO A O 1
ATOM 1513 N N . GLU A 1 188 ? -10.811 16.425 -4.161 1.00 57.16 188 GLU A N 1
ATOM 1514 C CA . GLU A 1 188 ? -10.548 17.327 -5.278 1.00 57.16 188 GLU A CA 1
ATOM 1515 C C . GLU A 1 188 ? -9.549 18.373 -4.785 1.00 57.16 188 GLU A C 1
ATOM 1517 O O . GLU A 1 188 ? -9.798 19.082 -3.812 1.00 57.16 188 GLU A O 1
ATOM 1522 N N . ILE A 1 189 ? -8.367 18.404 -5.395 1.00 55.34 189 ILE A N 1
ATOM 1523 C CA . ILE A 1 189 ? -7.416 19.473 -5.126 1.00 55.34 189 ILE A CA 1
ATOM 1524 C C . ILE A 1 189 ? -8.005 20.696 -5.827 1.00 55.34 189 ILE A C 1
ATOM 1526 O O . ILE A 1 189 ? -7.941 20.784 -7.054 1.00 55.34 189 ILE A O 1
ATOM 1530 N N . GLU A 1 190 ? -8.616 21.611 -5.070 1.00 42.22 190 GLU A N 1
ATOM 1531 C CA . GLU A 1 190 ? -8.794 22.982 -5.545 1.00 42.22 190 GLU A CA 1
ATOM 1532 C C . GLU A 1 190 ? -7.411 23.470 -5.968 1.00 42.22 190 GLU A C 1
ATOM 1534 O O . GLU A 1 190 ? -6.462 23.356 -5.194 1.00 42.22 190 GLU A O 1
ATOM 1539 N N . ASN A 1 191 ? -7.277 23.905 -7.222 1.00 40.97 191 ASN A N 1
ATOM 1540 C CA . ASN A 1 191 ? -6.007 24.321 -7.810 1.00 40.97 191 ASN A CA 1
ATOM 1541 C C . ASN A 1 191 ? -5.380 25.447 -6.970 1.00 40.97 191 ASN A C 1
ATOM 1543 O O . ASN A 1 191 ? -5.641 26.621 -7.214 1.00 40.97 191 ASN A O 1
ATOM 1547 N N . GLN A 1 192 ? -4.565 25.090 -5.983 1.00 40.41 192 GLN A N 1
ATOM 1548 C CA . GLN A 1 192 ? -3.622 25.984 -5.338 1.00 40.41 192 GLN A CA 1
ATOM 1549 C C . GLN A 1 192 ? -2.301 25.789 -6.062 1.00 40.41 192 GLN A C 1
ATOM 1551 O O . GLN A 1 192 ? -1.649 24.759 -5.911 1.00 40.41 192 GLN A O 1
ATOM 1556 N N . ASP A 1 193 ? -2.053 26.748 -6.949 1.00 41.66 193 ASP A N 1
ATOM 1557 C CA . ASP A 1 193 ? -0.798 27.162 -7.561 1.00 41.66 193 ASP A CA 1
ATOM 1558 C C . ASP A 1 193 ? 0.304 26.102 -7.677 1.00 41.66 193 ASP A C 1
ATOM 1560 O O . ASP A 1 193 ? 0.920 25.657 -6.712 1.00 41.66 193 ASP A O 1
ATOM 1564 N N . ASP A 1 194 ? 0.559 25.757 -8.937 1.00 43.59 194 ASP A N 1
ATOM 1565 C CA . ASP A 1 194 ? 1.700 25.010 -9.448 1.00 43.59 194 ASP A CA 1
ATOM 1566 C C . ASP A 1 194 ? 2.999 25.505 -8.782 1.00 43.59 194 ASP A C 1
ATOM 1568 O O . ASP A 1 194 ? 3.557 26.540 -9.157 1.00 43.59 194 ASP A O 1
ATOM 1572 N N . ASP A 1 195 ? 3.474 24.785 -7.760 1.00 45.78 195 ASP A N 1
ATOM 1573 C CA . ASP A 1 195 ? 4.789 25.026 -7.174 1.00 45.78 195 ASP A CA 1
ATOM 1574 C C . ASP A 1 195 ? 5.853 24.639 -8.211 1.00 45.78 195 ASP A C 1
ATOM 1576 O O . ASP A 1 195 ? 6.301 23.494 -8.337 1.00 45.78 195 ASP A O 1
ATOM 1580 N N . SER A 1 196 ? 6.187 25.638 -9.026 1.00 47.38 196 SER A N 1
ATOM 1581 C CA . SER A 1 196 ? 7.186 25.612 -10.093 1.00 47.38 196 SER A CA 1
ATOM 1582 C C . SER A 1 196 ? 8.574 25.155 -9.628 1.00 47.38 196 SER A C 1
ATOM 1584 O O . SER A 1 196 ? 9.355 24.691 -10.459 1.00 47.38 196 SER A O 1
ATOM 1586 N N . SER A 1 197 ? 8.863 25.191 -8.321 1.00 44.78 197 SER A N 1
ATOM 1587 C CA . SER A 1 197 ? 10.175 24.840 -7.771 1.00 44.78 197 SER A CA 1
ATOM 1588 C C . SER A 1 197 ? 10.486 23.337 -7.840 1.00 44.78 197 SER A C 1
ATOM 1590 O O . SER A 1 197 ? 11.563 22.955 -8.298 1.00 44.78 197 SER A O 1
ATOM 1592 N N . GLU A 1 198 ? 9.533 22.453 -7.514 1.00 46.56 198 GLU A N 1
ATOM 1593 C CA . GLU A 1 198 ? 9.746 21.003 -7.661 1.00 46.56 198 GLU A CA 1
ATOM 1594 C C . GLU A 1 198 ? 9.799 20.586 -9.140 1.00 46.56 198 GLU A C 1
ATOM 1596 O O . GLU A 1 198 ? 10.525 19.669 -9.525 1.00 46.56 198 GLU A O 1
ATOM 1601 N N . SER A 1 199 ? 9.005 21.239 -9.990 1.00 45.09 199 SER A N 1
ATOM 1602 C CA . SER A 1 199 ? 8.928 20.935 -11.422 1.00 45.09 199 SER A CA 1
ATOM 1603 C C . SER A 1 199 ? 10.251 21.229 -12.147 1.00 45.09 199 SER A C 1
ATOM 1605 O O . SER A 1 199 ? 10.612 20.484 -13.062 1.00 45.09 199 SER A O 1
ATOM 1607 N N . GLU A 1 200 ? 11.009 22.242 -11.716 1.00 42.03 200 GLU A N 1
ATOM 1608 C CA . GLU A 1 200 ? 12.347 22.555 -12.240 1.00 42.03 200 GLU A CA 1
ATOM 1609 C C . GLU A 1 200 ? 13.408 21.520 -11.836 1.00 42.03 200 GLU A C 1
ATOM 1611 O O . GLU A 1 200 ? 14.192 21.096 -12.691 1.00 42.03 200 GLU A O 1
ATOM 1616 N N . GLU A 1 201 ? 13.397 21.028 -10.592 1.00 48.91 201 GLU A N 1
ATOM 1617 C CA . GLU A 1 201 ? 14.287 19.935 -10.161 1.00 48.91 201 GLU A CA 1
ATOM 1618 C C . GLU A 1 201 ? 14.022 18.646 -10.955 1.00 48.91 201 GLU A C 1
ATOM 1620 O O . GLU A 1 201 ? 14.955 17.996 -11.442 1.00 48.91 201 GLU A O 1
ATOM 1625 N N . TRP A 1 202 ? 12.745 18.309 -11.183 1.00 42.41 202 TRP A N 1
ATOM 1626 C CA . TRP A 1 202 ? 12.359 17.180 -12.036 1.00 42.41 202 TRP A CA 1
ATOM 1627 C C . TRP A 1 202 ? 12.793 17.378 -13.494 1.00 42.41 202 TRP A C 1
ATOM 1629 O O . TRP A 1 202 ? 13.254 16.426 -14.134 1.00 42.41 202 TRP A O 1
ATOM 1639 N N . GLN A 1 203 ? 12.694 18.592 -14.039 1.00 46.12 203 GLN A N 1
ATOM 1640 C CA . GLN A 1 203 ? 13.147 18.892 -15.401 1.00 46.12 203 GLN A CA 1
ATOM 1641 C C . GLN A 1 203 ? 14.675 18.859 -15.541 1.00 46.12 203 GLN A C 1
ATOM 1643 O O . GLN A 1 203 ? 15.174 18.382 -16.562 1.00 46.12 203 GLN A O 1
ATOM 1648 N N . GLN A 1 204 ? 15.434 19.280 -14.527 1.00 49.22 204 GLN A N 1
ATOM 1649 C CA . GLN A 1 204 ? 16.899 19.185 -14.531 1.00 49.22 204 GLN A CA 1
ATOM 1650 C C . GLN A 1 204 ? 17.384 17.734 -14.400 1.00 49.22 204 GLN A C 1
ATOM 1652 O O . GLN A 1 204 ? 18.258 17.296 -15.162 1.00 49.22 204 GLN A O 1
ATOM 1657 N N . ALA A 1 205 ? 16.766 16.949 -13.509 1.00 50.78 205 ALA A N 1
ATOM 1658 C CA . ALA A 1 205 ? 17.067 15.529 -13.361 1.00 50.78 205 ALA A CA 1
ATOM 1659 C C . ALA A 1 205 ? 16.755 14.759 -14.658 1.00 50.78 205 ALA A C 1
ATOM 1661 O O . ALA A 1 205 ? 17.607 14.035 -15.174 1.00 50.78 205 ALA A O 1
ATOM 1662 N N . THR A 1 206 ? 15.575 14.970 -15.255 1.00 49.91 206 THR A N 1
ATOM 1663 C CA . THR A 1 206 ? 15.135 14.275 -16.484 1.00 49.91 206 THR A CA 1
ATOM 1664 C C . THR A 1 206 ? 15.767 14.809 -17.776 1.00 49.91 206 THR A C 1
ATOM 1666 O O . THR A 1 206 ? 15.974 14.040 -18.722 1.00 49.91 206 THR A O 1
ATOM 1669 N N . GLY A 1 207 ? 16.149 16.088 -17.831 1.00 46.12 207 GLY A N 1
ATOM 1670 C CA . GLY A 1 207 ? 16.834 16.709 -18.971 1.00 46.12 207 GLY A CA 1
ATOM 1671 C C . GLY A 1 207 ? 18.201 16.082 -19.251 1.00 46.12 207 GLY A C 1
ATOM 1672 O O . GLY A 1 207 ? 18.528 15.771 -20.401 1.00 46.12 207 GLY A O 1
ATOM 1673 N N . THR A 1 208 ? 18.945 15.768 -18.189 1.00 51.31 208 THR A N 1
ATOM 1674 C CA . THR A 1 208 ? 20.214 15.028 -18.268 1.00 51.31 208 THR A CA 1
ATOM 1675 C C . THR A 1 208 ? 20.007 13.622 -18.857 1.00 51.31 208 THR A C 1
ATOM 1677 O O . THR A 1 208 ? 20.788 13.162 -19.695 1.00 51.31 208 THR A O 1
ATOM 1680 N N . TYR A 1 209 ? 18.897 12.957 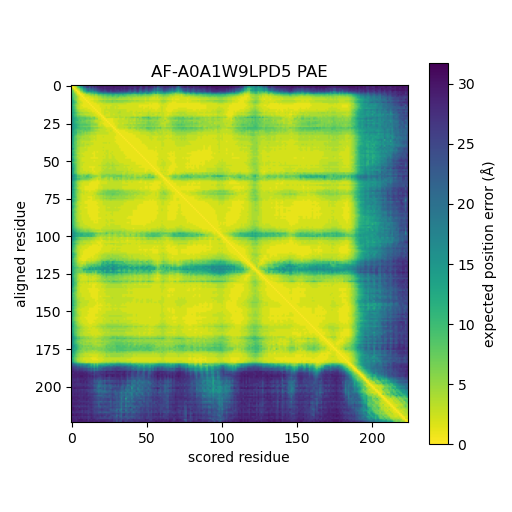-18.513 1.00 43.06 209 TYR A N 1
ATOM 1681 C CA . TYR A 1 209 ? 18.545 11.634 -19.043 1.00 43.06 209 TYR A CA 1
ATOM 1682 C C . TYR A 1 209 ? 18.070 11.654 -20.501 1.00 43.06 209 TYR A C 1
ATOM 1684 O O . TYR A 1 209 ? 18.378 10.731 -21.262 1.00 43.06 209 TYR A O 1
ATOM 1692 N N . ARG A 1 210 ? 17.357 12.706 -20.924 1.00 46.38 210 ARG A N 1
ATOM 1693 C CA . ARG A 1 210 ? 16.926 12.884 -22.320 1.00 46.38 210 ARG A CA 1
ATOM 1694 C C . ARG A 1 210 ? 18.127 13.041 -23.254 1.00 46.38 210 ARG A C 1
ATOM 1696 O O . ARG A 1 210 ? 18.132 12.443 -24.330 1.00 46.38 210 ARG A O 1
ATOM 1703 N N . LEU A 1 211 ? 19.156 13.768 -22.813 1.00 49.69 211 LEU A N 1
ATOM 1704 C CA . LEU A 1 211 ? 20.431 13.884 -23.521 1.00 49.69 211 LEU A CA 1
ATOM 1705 C C . LEU A 1 211 ? 21.120 12.521 -23.647 1.00 49.69 211 LEU A C 1
ATOM 1707 O O . LEU A 1 211 ? 21.402 12.116 -24.767 1.00 49.69 211 LEU A O 1
ATOM 1711 N N . GLN A 1 212 ? 21.277 11.762 -22.557 1.00 49.84 212 GLN A N 1
ATOM 1712 C CA . GLN A 1 212 ? 21.926 10.437 -22.584 1.00 49.84 212 GLN A CA 1
ATOM 1713 C C . GLN A 1 212 ? 21.229 9.422 -23.512 1.00 49.84 212 GLN A C 1
ATOM 1715 O O . GLN A 1 212 ? 21.891 8.653 -24.213 1.00 49.84 212 GLN A O 1
ATOM 1720 N N . LEU A 1 213 ? 19.891 9.420 -23.554 1.00 43.16 213 LEU A N 1
ATOM 1721 C CA . LEU A 1 213 ? 19.120 8.553 -24.455 1.00 43.16 213 LEU A CA 1
ATOM 1722 C C . LEU A 1 213 ? 19.260 8.964 -25.931 1.00 43.16 213 LEU A C 1
ATOM 1724 O O . LEU A 1 213 ? 19.243 8.100 -26.813 1.00 43.16 213 LEU A O 1
ATOM 1728 N N . LEU A 1 214 ? 19.411 10.261 -26.214 1.00 47.22 214 LEU A N 1
ATOM 1729 C CA . LEU A 1 214 ? 19.670 10.769 -27.563 1.00 47.22 214 LEU A CA 1
ATOM 1730 C C . LEU A 1 214 ? 21.091 10.419 -28.028 1.00 47.22 214 LEU A C 1
ATOM 1732 O O . LEU A 1 214 ? 21.243 9.940 -29.154 1.00 47.22 214 LEU A O 1
ATOM 1736 N N . THR A 1 215 ? 22.102 10.540 -27.160 1.00 51.06 215 THR A N 1
ATOM 1737 C CA . THR A 1 215 ? 23.488 10.153 -27.482 1.00 51.06 215 THR A CA 1
ATOM 1738 C C . THR A 1 215 ? 23.606 8.654 -27.755 1.00 51.06 215 THR A C 1
ATOM 1740 O O . THR A 1 215 ? 24.224 8.256 -28.742 1.00 51.06 215 THR A O 1
ATOM 1743 N N . ALA A 1 216 ? 22.944 7.809 -26.955 1.00 47.59 216 ALA A N 1
ATOM 1744 C CA . ALA A 1 216 ? 22.943 6.358 -27.162 1.00 47.59 216 ALA A CA 1
ATOM 1745 C C . ALA A 1 216 ? 22.266 5.947 -28.488 1.00 47.59 216 ALA A C 1
ATOM 1747 O O . ALA A 1 216 ? 22.718 5.026 -29.173 1.00 47.59 216 ALA A O 1
ATOM 1748 N N . LYS A 1 217 ? 21.201 6.655 -28.896 1.00 47.22 217 LYS A N 1
ATOM 1749 C CA . LYS A 1 217 ? 20.540 6.444 -30.196 1.00 47.22 217 LYS A CA 1
ATOM 1750 C C . LYS A 1 217 ? 21.379 6.941 -31.378 1.00 47.22 217 LYS A C 1
ATOM 1752 O O . LYS A 1 217 ? 21.330 6.324 -32.440 1.00 47.22 217 LYS A O 1
ATOM 1757 N N . GLN A 1 218 ? 22.147 8.018 -31.210 1.00 48.44 218 GLN A N 1
ATOM 1758 C CA . GLN A 1 218 ? 23.058 8.531 -32.241 1.00 48.44 218 GLN A CA 1
ATOM 1759 C C . GLN A 1 218 ? 24.283 7.623 -32.431 1.00 48.44 218 GLN A C 1
ATOM 1761 O O . GLN A 1 218 ? 24.630 7.320 -33.570 1.00 48.44 218 GLN A O 1
ATOM 1766 N N . GLN A 1 219 ? 24.857 7.081 -31.351 1.00 47.62 219 GLN A N 1
ATOM 1767 C CA . GLN A 1 219 ? 25.967 6.118 -31.427 1.00 47.62 219 GLN A CA 1
ATOM 1768 C C . GLN A 1 219 ? 25.562 4.808 -32.127 1.00 47.62 219 GLN A C 1
ATOM 1770 O O . GLN A 1 219 ? 26.317 4.280 -32.939 1.00 47.62 219 GLN A O 1
ATOM 1775 N N . ARG A 1 220 ? 24.328 4.319 -31.924 1.00 47.19 220 ARG A N 1
ATOM 1776 C CA . ARG A 1 220 ? 23.806 3.142 -32.654 1.00 47.19 220 ARG A CA 1
ATOM 1777 C C . ARG A 1 220 ? 23.570 3.385 -34.153 1.00 47.19 220 ARG A C 1
ATOM 1779 O O . ARG A 1 220 ? 23.504 2.415 -34.901 1.00 47.19 220 ARG A O 1
ATOM 1786 N N . LYS A 1 221 ? 23.441 4.641 -34.600 1.00 47.66 221 LYS A N 1
ATOM 1787 C CA . LYS A 1 221 ? 23.324 4.996 -36.029 1.00 47.66 221 LYS A CA 1
ATOM 1788 C C . LYS A 1 221 ? 24.673 5.167 -36.731 1.00 47.66 221 LYS A C 1
ATOM 1790 O O . LYS A 1 221 ? 24.694 5.093 -37.948 1.00 47.66 221 LYS A O 1
ATOM 1795 N N . GLN A 1 222 ? 25.761 5.390 -35.993 1.00 48.31 222 GLN A N 1
ATOM 1796 C CA . GLN A 1 222 ? 27.119 5.472 -36.552 1.00 48.31 222 GLN A CA 1
ATOM 1797 C C . GLN A 1 222 ? 27.823 4.107 -36.641 1.00 48.31 222 GLN A C 1
ATOM 1799 O O . GLN A 1 222 ? 28.790 3.978 -37.380 1.00 48.31 222 GLN A O 1
ATOM 1804 N N . CYS A 1 223 ? 27.332 3.089 -35.925 1.00 43.22 223 CYS A N 1
ATOM 1805 C CA . CYS A 1 223 ? 27.844 1.712 -35.984 1.00 43.22 223 CYS A CA 1
ATOM 1806 C C . CYS A 1 223 ? 27.054 0.786 -36.938 1.00 43.22 223 CYS A C 1
ATOM 1808 O O . CYS A 1 223 ? 27.100 -0.435 -36.779 1.00 43.22 223 CYS A O 1
ATOM 1810 N N . ARG A 1 224 ? 26.307 1.343 -37.895 1.00 39.72 224 ARG A N 1
ATOM 1811 C CA . ARG A 1 224 ? 25.691 0.630 -39.027 1.00 39.72 224 ARG A CA 1
ATOM 1812 C C . ARG A 1 224 ? 26.154 1.274 -40.320 1.00 39.72 224 ARG A C 1
ATOM 1814 O O . ARG A 1 224 ? 26.328 0.511 -41.289 1.00 39.72 224 ARG A O 1
#

Radius of gyration: 19.75 Å; Cα contacts (8 Å, |Δi|>4): 356; chains: 1; bounding box: 48×45×62 Å

pLDDT: mean 84.66, std 18.95, range [39.72, 98.81]

Secondary structure (DSSP, 8-state):
----PPPEEEEEEEEEEEEETTHHHHHHHS-HHHHHHHHHHHHHHHHHHHHHTT-EEEEEETTEEEEEES-SS--TTHHHHHHHHHHHHHHHHHHHHHH-SS---EEEEEEEEEEEEEEE-SSS-EEEEESHHHHHHHHHHHTS-TTEEEEEHHHHHHHTTTSEEEEEEEEEETTTEEEEEEEEEPPP-------HHHHHHHHHHHHHHHHHHHHHHHHHHH--

Solvent-accessible surface area (backbone atoms only — not comparable to full-atom values): 12330 Å² total; per-residue (Å²): 133,84,90,71,64,72,71,45,80,37,67,60,25,22,36,41,24,32,37,47,62,64,44,76,59,52,63,71,75,39,58,67,72,55,46,54,51,52,51,51,54,52,52,53,53,47,52,53,42,31,50,75,39,69,29,41,77,66,50,71,62,89,70,26,45,34,33,34,13,17,53,96,61,79,35,99,55,15,58,58,31,52,48,53,29,53,51,51,51,50,51,50,41,56,58,45,46,76,79,41,92,70,75,74,40,35,19,24,5,28,26,44,37,46,37,34,39,34,60,45,66,91,89,60,78,42,68,46,78,43,50,69,37,58,57,49,6,46,50,26,17,74,72,31,44,77,76,35,45,20,29,29,52,64,35,41,74,77,41,57,93,80,53,52,69,46,80,70,51,72,42,84,39,93,98,70,48,74,41,48,34,30,35,61,48,78,76,82,75,74,88,74,70,86,66,60,69,63,56,48,55,53,47,55,61,47,48,58,51,54,51,54,56,50,52,56,54,52,54,61,63,73,76,108

Sequence (224 aa):
ENGKAEPESYENVTVFFSDIVSFTKMSNDLEPKILIRELNELFTKFDQIIEKNHCERIKTIGDAYLCVCGMPEANPCHAENILNSAIEIIRYLKKRQRCSNIQWEMRIGIHSGRVVGGVVGVKKYIYDVFGDTINTASRMETNSKPMKINISESTYQLVKDKYNFFERGFFSVKGKGEMKMYFVLEPEIENQDDDSSESEEWQQATGTYRLQLLTAKQQRKQCR

Mean predicted aligned error: 9.3 Å

Nearest PDB structures (foldseek):
  6sir-assembly1_B  TM=9.691E-01  e=1.200E-22  Catenaria anguillulae PL171
  5oyh-assembly1_A  TM=9.574E-01  e=9.423E-23  Catenaria anguillulae PL171
  1cju-assembly1_A  TM=9.089E-01  e=1.178E-20  Canis lupus familiaris
  8sl4-assembly1_B  TM=8.789E-01  e=2.913E-20  Homo sapiens
  8hbe-assembly1_A  TM=9.030E-01  e=5.555E-18  Homo sapiens